Protein AF-A0A957F666-F1 (afdb_monomer)

Secondary structure (DSSP, 8-state):
------GGGGTTTS--EEEEEE-TT-SSSHHHHHHHHHHHHHH-SS--BTTTBEEEEEES-TT--HHHHHHHHHHHHGGGGGGHHHHHHHEEEE---HHHHHHHHHHTT---EEETTTTEEE---EEEEE-TTS-EEEEEESS---HHHHHHHHHHHHTT----HHHHHHHHHT--BTTTTB--HHHHHHHHHHHHHHHHHHHHHHHHHHTT-

Radius of gyration: 21.49 Å; Cα contacts (8 Å, |Δi|>4): 312; chains: 1; bounding box: 42×36×80 Å

Solvent-accessible surface area (backbone atoms only — not comparable to full-atom values): 11678 Å² total; per-residue (Å²): 119,71,72,90,81,60,80,68,66,70,29,74,78,71,26,16,35,41,36,32,66,46,41,87,82,47,91,64,65,45,61,48,40,48,46,30,50,19,48,21,56,47,58,38,78,97,58,45,49,54,76,59,27,32,36,40,39,35,33,70,42,54,85,50,46,44,65,58,34,44,54,51,44,58,66,33,28,65,59,12,55,94,39,19,70,39,31,63,72,15,47,45,55,44,58,44,53,58,77,57,36,51,53,52,28,58,75,71,72,54,65,70,46,81,38,83,92,74,76,43,71,52,60,74,54,42,43,37,33,20,14,30,87,68,48,72,16,43,76,47,66,52,59,74,52,57,29,68,59,54,49,48,47,46,53,39,6,59,72,64,42,57,59,56,77,66,58,59,51,47,58,67,64,61,51,56,42,88,89,74,77,44,61,54,71,67,57,54,49,49,53,50,51,53,51,51,50,51,53,51,51,50,50,53,52,52,54,52,53,66,70,73,109

Nearest PDB structures (foldseek):
  3me8-assembly1_A  TM=9.009E-01  e=5.928E-11  Aquifex aeolicus
  3me8-assembly2_B  TM=8.782E-01  e=2.012E-08  Aquifex aeolicus
  3me7-assembly2_B  TM=8.706E-01  e=1.773E-08  Aquifex aeolicus
  1wp0-assembly1_A  TM=7.212E-01  e=4.885E-08  Homo sapiens
  6jak-assembly2_D  TM=5.537E-01  e=1.911E+00  Escherichia coli

Sequence (213 aa):
NGRPVQLGDYFAADRPVVLTLGYYECPRLCGLVFKETADALRGLQGLTVGADFTVLSVSIDPGETPAIAAAKKAAHVSQAGPAAAAAAAGWHFLTGQQAAIDRLADAVGFRYAYDPASDQFAHPTGLIVLTPDGRIARYIFGIDYPPRDLRLALVDAAAGEIGSPADQLLLLCYRYDPQTGRYTPLIASAIRWAGLGTVLLLGLVLGRAWRRE

Foldseek 3Di:
DQDDDDPLVQLVVQAKEKEWEEAQPPPDCVLLLLQLVLVLLLPADPDAALPRYAYEYEYLDLPDDVVSQVVSQVVRLVSNPVNSVRCNNRHGRYYDHNVVSVVVCVLQVWDWDQDPVVRHIDTFGWIFMAASVGHTQDTGGDRHDHNVNVNVSRVCSSVVHRYDVVRVVVVQQPPQPPVPRDRDPVVVVVVVVVVVVVVVVVCVVVVVVVVVD

pLDDT: mean 85.78, std 15.25, range [38.12, 98.12]

Structure (mmCIF, N/CA/C/O backbone):
data_AF-A0A957F666-F1
#
_entry.id   AF-A0A957F666-F1
#
loop_
_atom_site.group_PDB
_atom_site.id
_atom_site.type_symbol
_atom_site.label_atom_id
_atom_site.label_alt_i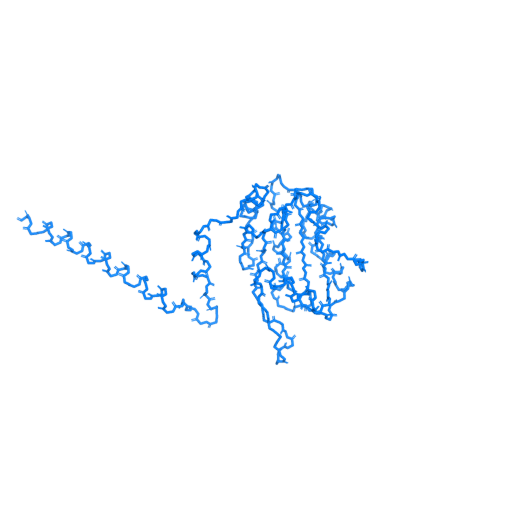d
_atom_site.label_comp_id
_atom_site.label_asym_id
_atom_site.label_entity_id
_atom_site.label_seq_id
_atom_site.pdbx_PDB_ins_code
_atom_site.Cartn_x
_atom_site.Cartn_y
_atom_site.Cartn_z
_atom_site.occupancy
_atom_site.B_iso_or_equiv
_atom_site.auth_seq_id
_atom_site.auth_comp_id
_atom_site.auth_asym_id
_atom_site.auth_atom_id
_atom_site.pdbx_PDB_model_num
ATOM 1 N N . ASN A 1 1 ? -3.269 -0.492 16.538 1.00 82.25 1 ASN A N 1
ATOM 2 C CA . ASN A 1 1 ? -3.863 -0.566 17.899 1.00 82.25 1 ASN A CA 1
ATOM 3 C C . ASN A 1 1 ? -3.795 -1.983 18.488 1.00 82.25 1 ASN A C 1
ATOM 5 O O . ASN A 1 1 ? -4.465 -2.233 19.479 1.00 82.25 1 ASN A O 1
ATOM 9 N N . GLY A 1 2 ? -3.013 -2.907 17.907 1.00 89.69 2 GLY A N 1
ATOM 10 C CA . GLY A 1 2 ? -2.815 -4.257 18.454 1.00 89.69 2 GLY A CA 1
ATOM 11 C C . GLY A 1 2 ? -4.001 -5.212 18.318 1.00 89.69 2 GLY A C 1
ATOM 12 O O . GLY A 1 2 ? -3.905 -6.345 18.772 1.00 89.69 2 GLY A O 1
ATOM 13 N N . ARG A 1 3 ? -5.111 -4.786 17.702 1.00 93.62 3 ARG A N 1
ATOM 14 C CA . ARG A 1 3 ? -6.270 -5.656 17.494 1.00 93.62 3 ARG A CA 1
ATOM 15 C C . ARG A 1 3 ? -5.956 -6.676 16.392 1.00 93.62 3 ARG A C 1
ATOM 17 O O . ARG A 1 3 ? -5.545 -6.246 15.314 1.00 93.62 3 ARG A O 1
ATOM 24 N N . PRO A 1 4 ? -6.170 -7.982 16.629 1.00 94.56 4 PRO A N 1
ATOM 25 C CA . PRO A 1 4 ? -6.147 -8.976 15.564 1.00 94.56 4 PRO A CA 1
ATOM 26 C C . PRO A 1 4 ? -7.225 -8.658 14.525 1.00 94.56 4 PRO A C 1
ATOM 28 O O . PRO A 1 4 ? -8.338 -8.275 14.893 1.00 94.56 4 PRO A O 1
ATOM 31 N N . VAL A 1 5 ? -6.892 -8.813 13.247 1.00 95.38 5 VAL A N 1
ATOM 32 C CA . VAL A 1 5 ? -7.788 -8.561 12.109 1.00 95.38 5 VAL A CA 1
ATOM 33 C C . VAL A 1 5 ? -7.600 -9.647 11.060 1.00 95.38 5 VAL A C 1
ATOM 35 O O . VAL A 1 5 ? -6.512 -10.219 10.956 1.00 95.38 5 VAL A O 1
ATOM 38 N N . GLN A 1 6 ? -8.634 -9.915 10.265 1.00 94.62 6 GLN A N 1
ATOM 39 C CA . GLN A 1 6 ? -8.471 -10.646 9.014 1.00 94.62 6 GLN A CA 1
ATOM 40 C C . GLN A 1 6 ? -8.359 -9.642 7.869 1.00 94.62 6 GLN A C 1
ATOM 42 O O . GLN A 1 6 ? -9.067 -8.640 7.841 1.00 94.62 6 GLN A O 1
ATOM 47 N N . LEU A 1 7 ? -7.480 -9.901 6.897 1.00 92.56 7 LEU A N 1
ATOM 48 C CA . LEU A 1 7 ? -7.328 -8.997 5.750 1.00 92.56 7 LEU A CA 1
ATOM 49 C C . LE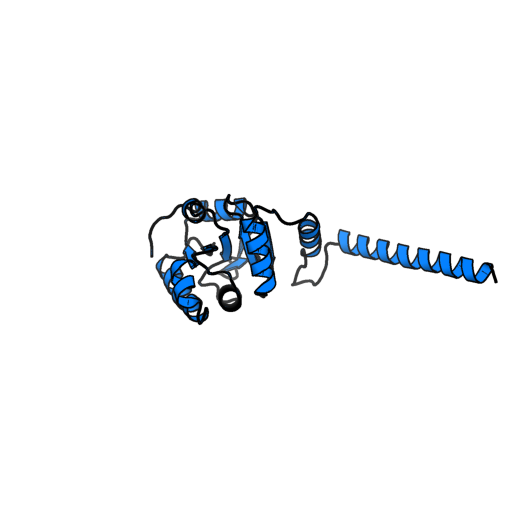U A 1 7 ? -8.641 -8.820 4.976 1.00 92.56 7 LEU A C 1
ATOM 51 O O . LEU A 1 7 ? -8.922 -7.716 4.522 1.00 92.56 7 LEU A O 1
ATOM 55 N N . GLY A 1 8 ? -9.458 -9.877 4.893 1.00 93.19 8 GLY A N 1
ATOM 56 C CA . GLY A 1 8 ? -10.778 -9.844 4.257 1.00 93.19 8 GLY A CA 1
ATOM 57 C C . GLY A 1 8 ? -11.736 -8.811 4.859 1.00 93.19 8 GLY A C 1
ATOM 58 O O . GLY A 1 8 ? -12.568 -8.268 4.138 1.00 93.19 8 GLY A O 1
ATOM 59 N N . ASP A 1 9 ? -11.577 -8.457 6.138 1.00 94.00 9 ASP A N 1
ATOM 60 C CA . ASP A 1 9 ? -12.443 -7.480 6.813 1.00 94.00 9 ASP A CA 1
ATOM 61 C C . ASP A 1 9 ? -12.340 -6.082 6.174 1.00 94.00 9 ASP A C 1
ATOM 63 O O . ASP A 1 9 ? -13.287 -5.296 6.222 1.00 94.00 9 ASP A O 1
ATOM 67 N N . TYR A 1 10 ? -11.210 -5.769 5.531 1.00 94.94 10 TYR A N 1
ATOM 68 C CA . TYR A 1 10 ? -10.994 -4.493 4.844 1.00 94.94 10 TYR A CA 1
ATOM 69 C C . TYR A 1 10 ? -11.675 -4.399 3.474 1.00 94.94 10 TYR A C 1
ATOM 71 O O . TYR A 1 10 ? -11.803 -3.298 2.944 1.00 94.94 10 TYR A O 1
ATOM 79 N N . PHE A 1 11 ? -12.153 -5.524 2.939 1.00 94.25 11 PHE A N 1
ATOM 80 C CA . PHE A 1 11 ? -12.877 -5.607 1.668 1.00 94.25 11 PHE A CA 1
ATOM 81 C C . PHE A 1 11 ? -14.401 -5.622 1.863 1.00 94.25 11 PHE A C 1
ATOM 83 O O . PHE A 1 11 ? -15.154 -5.368 0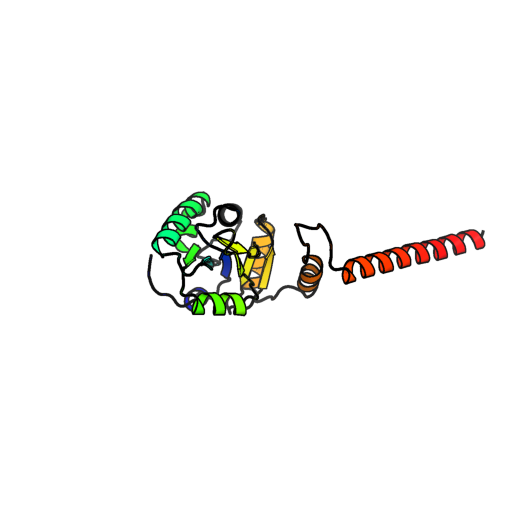.929 1.00 94.25 11 PHE A O 1
ATOM 90 N N . ALA A 1 12 ? -14.881 -5.842 3.093 1.00 87.50 12 ALA A N 1
ATOM 91 C CA . ALA A 1 12 ? -16.307 -5.992 3.405 1.00 87.50 12 ALA A CA 1
ATOM 92 C C . ALA A 1 12 ? -17.172 -4.755 3.093 1.00 87.50 12 ALA A C 1
ATOM 94 O O . ALA A 1 12 ? -18.394 -4.856 3.026 1.00 87.50 12 ALA A O 1
ATOM 95 N N . ALA A 1 13 ? -16.552 -3.586 2.926 1.00 86.56 13 ALA A N 1
ATOM 96 C CA . ALA A 1 13 ? -17.232 -2.336 2.599 1.00 86.56 13 ALA A CA 1
ATOM 97 C C . ALA A 1 13 ? -17.378 -2.088 1.084 1.00 86.56 13 ALA A C 1
ATOM 99 O O . ALA A 1 13 ? -17.674 -0.961 0.702 1.00 86.56 13 ALA A O 1
ATOM 100 N N . ASP A 1 14 ? -17.138 -3.110 0.253 1.00 92.88 14 ASP A N 1
ATOM 101 C CA . ASP A 1 14 ? -17.269 -3.082 -1.211 1.00 92.88 14 ASP A CA 1
ATOM 102 C C . ASP A 1 14 ? -16.550 -1.892 -1.870 1.00 92.88 14 ASP A 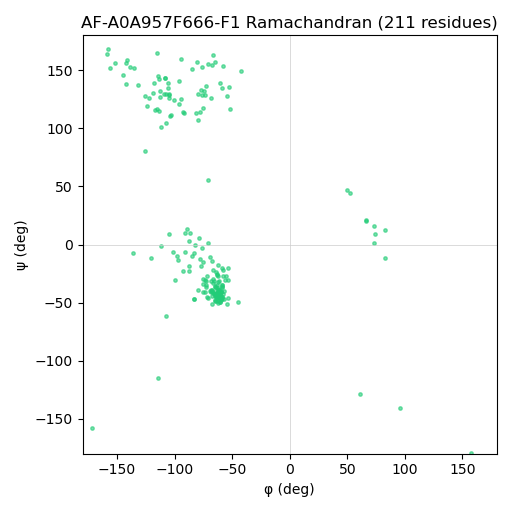C 1
ATOM 104 O O . ASP A 1 14 ? -17.090 -1.157 -2.694 1.00 92.88 14 ASP A O 1
ATOM 108 N N . ARG A 1 15 ? -15.300 -1.669 -1.453 1.00 95.19 15 ARG A N 1
ATOM 109 C CA . ARG A 1 15 ? -14.465 -0.570 -1.944 1.00 95.19 15 ARG A CA 1
ATOM 110 C C . ARG A 1 15 ? -13.047 -1.025 -2.263 1.00 95.19 15 ARG A C 1
ATOM 112 O O . ARG A 1 15 ? -12.560 -1.958 -1.621 1.00 95.19 15 ARG A O 1
ATOM 119 N N . PRO A 1 16 ? -12.360 -0.354 -3.204 1.00 97.56 16 PRO A N 1
ATOM 120 C CA . PRO A 1 16 ? -10.978 -0.665 -3.531 1.00 97.56 16 PRO A CA 1
ATOM 121 C C . PRO A 1 16 ? -10.039 -0.560 -2.331 1.00 97.56 16 PRO A C 1
ATOM 123 O O . PRO A 1 16 ? -10.247 0.237 -1.407 1.00 97.56 16 PRO A O 1
ATOM 126 N N . VAL A 1 17 ? -8.947 -1.318 -2.396 1.00 98.12 17 VAL A N 1
ATOM 127 C CA . VAL A 1 17 ? -7.887 -1.307 -1.387 1.00 98.12 17 VAL A CA 1
ATOM 128 C C . VAL A 1 17 ? -6.555 -0.950 -2.035 1.00 98.12 17 VAL A C 1
ATOM 130 O O . VAL A 1 17 ? -6.116 -1.600 -2.975 1.00 98.12 17 VAL A O 1
ATOM 133 N N . VAL A 1 18 ? -5.874 0.062 -1.506 1.00 97.62 18 VAL A N 1
ATOM 134 C CA . VAL A 1 18 ? -4.475 0.361 -1.830 1.00 97.62 18 VAL A CA 1
ATOM 135 C C . VAL A 1 18 ? -3.597 -0.349 -0.811 1.00 97.62 18 VAL A C 1
ATOM 137 O O . VAL A 1 18 ? -3.628 -0.025 0.372 1.00 97.62 18 VAL A O 1
ATOM 140 N N . LEU A 1 19 ? -2.814 -1.318 -1.260 1.00 97.38 19 LEU A N 1
ATOM 141 C CA . LEU A 1 19 ? -1.914 -2.119 -0.446 1.00 97.38 19 LEU A CA 1
ATOM 142 C C . LEU A 1 19 ? -0.457 -1.703 -0.680 1.00 97.38 19 LEU A C 1
ATOM 144 O O . LEU A 1 19 ? 0.002 -1.578 -1.813 1.00 97.38 19 LEU A O 1
ATOM 148 N N . THR A 1 20 ? 0.296 -1.559 0.403 1.00 95.12 20 THR A N 1
ATOM 149 C CA . THR A 1 20 ? 1.749 -1.375 0.391 1.00 95.12 20 THR A CA 1
ATOM 150 C C . THR A 1 20 ? 2.382 -2.436 1.277 1.00 95.12 20 THR A C 1
ATOM 152 O O . THR A 1 20 ? 2.004 -2.556 2.443 1.00 95.12 20 THR A O 1
ATOM 155 N N . LEU A 1 21 ? 3.364 -3.167 0.748 1.00 94.19 21 LEU A N 1
ATOM 156 C CA . LEU A 1 21 ? 4.238 -4.041 1.530 1.00 94.19 21 LEU A CA 1
ATOM 157 C C . LEU A 1 21 ? 5.614 -3.383 1.671 1.00 94.19 21 LEU A C 1
ATOM 159 O O . LEU A 1 21 ? 6.205 -2.934 0.691 1.00 94.19 21 LEU A O 1
ATOM 163 N N . GLY A 1 22 ? 6.107 -3.309 2.899 1.00 91.88 22 GLY A N 1
ATOM 164 C CA . GLY A 1 22 ? 7.411 -2.752 3.264 1.00 91.88 22 GLY A CA 1
ATOM 165 C C . GLY A 1 22 ? 7.660 -3.039 4.737 1.00 91.88 22 GLY A C 1
ATOM 166 O O . GLY A 1 22 ? 7.031 -3.934 5.272 1.00 91.88 22 GLY A O 1
ATOM 167 N N . TYR A 1 23 ? 8.520 -2.299 5.422 1.00 92.56 23 TYR A N 1
ATOM 168 C CA . TYR A 1 23 ? 8.671 -2.410 6.879 1.00 92.56 23 TYR A CA 1
ATOM 169 C C . TYR A 1 23 ? 8.970 -1.027 7.464 1.00 92.56 23 TYR A C 1
ATOM 171 O O . TYR A 1 23 ? 9.525 -0.145 6.798 1.00 92.56 23 TYR A O 1
ATOM 179 N N . TYR A 1 24 ? 8.475 -0.776 8.666 1.00 93.75 24 TYR A N 1
ATOM 180 C CA . TYR A 1 24 ? 8.368 0.545 9.270 1.00 93.75 24 TYR A CA 1
ATOM 181 C C . TYR A 1 24 ? 9.700 1.103 9.780 1.00 93.75 24 TYR A C 1
ATOM 183 O O . TYR A 1 24 ? 9.912 2.317 9.700 1.00 93.75 24 TYR A O 1
ATOM 191 N N . GLU A 1 25 ? 10.604 0.270 10.275 1.00 89.38 25 GLU A N 1
ATOM 192 C CA . GLU A 1 25 ? 11.920 0.673 10.780 1.00 89.38 25 GLU A CA 1
ATOM 193 C C . GLU A 1 25 ? 12.992 0.719 9.687 1.00 89.38 25 GLU A C 1
ATOM 195 O O . GLU A 1 25 ? 14.135 1.074 9.960 1.00 89.38 25 GLU A O 1
ATOM 200 N N . CYS A 1 26 ? 12.623 0.457 8.427 1.00 84.75 26 CYS A N 1
ATOM 201 C CA . CYS A 1 26 ? 13.528 0.583 7.292 1.00 84.75 26 CYS A CA 1
ATOM 202 C C . CYS A 1 26 ? 14.202 1.971 7.269 1.00 84.75 26 CYS A C 1
ATOM 204 O O . CYS A 1 26 ? 13.521 2.983 7.045 1.00 84.75 26 CYS A O 1
ATOM 206 N N . PRO A 1 27 ? 15.539 2.045 7.408 1.00 76.56 27 PRO A N 1
ATOM 207 C CA . PRO A 1 27 ? 16.265 3.313 7.482 1.00 76.56 27 PRO A CA 1
ATOM 208 C C . PRO A 1 27 ? 16.466 3.967 6.104 1.00 76.56 27 PRO A C 1
ATOM 210 O O . PRO A 1 27 ? 17.192 4.952 5.975 1.00 76.56 27 PRO A O 1
ATOM 213 N N . ARG A 1 28 ? 15.878 3.389 5.049 1.00 78.38 28 ARG A N 1
ATOM 214 C CA . ARG A 1 28 ? 16.111 3.747 3.646 1.00 78.38 28 ARG A CA 1
ATOM 215 C C . ARG A 1 28 ? 14.843 4.336 3.022 1.00 78.38 28 ARG A C 1
ATOM 217 O O . ARG A 1 28 ? 14.403 5.419 3.394 1.00 78.38 28 ARG A O 1
ATOM 224 N N . LEU A 1 29 ? 14.272 3.642 2.037 1.00 74.88 29 LEU A N 1
ATOM 225 C CA . LEU A 1 29 ? 13.263 4.182 1.126 1.00 74.88 29 LEU A CA 1
ATOM 226 C C . LEU A 1 29 ? 11.823 4.066 1.641 1.00 74.88 29 LEU A C 1
ATOM 228 O O . LEU A 1 29 ? 10.966 4.803 1.162 1.00 74.88 29 LEU A O 1
ATOM 232 N N . CYS A 1 30 ? 11.522 3.203 2.617 1.00 77.44 30 CYS A N 1
ATOM 233 C CA . CYS A 1 30 ? 10.133 3.015 3.061 1.00 77.44 30 CYS A CA 1
ATOM 234 C C . CYS A 1 30 ? 9.536 4.288 3.675 1.00 77.44 30 CYS A C 1
ATOM 236 O O . CYS A 1 30 ? 8.365 4.583 3.455 1.00 77.44 30 CYS A O 1
ATOM 238 N N . GLY A 1 31 ? 10.342 5.092 4.381 1.00 78.06 31 GLY A N 1
ATOM 239 C CA . GLY A 1 31 ? 9.901 6.400 4.876 1.00 78.06 31 GLY A CA 1
ATOM 240 C C . GLY A 1 31 ? 9.442 7.335 3.752 1.00 78.06 31 GLY A C 1
ATOM 241 O O . GLY A 1 31 ? 8.455 8.053 3.921 1.00 78.06 31 GLY A O 1
ATOM 242 N N . LEU A 1 32 ? 10.109 7.274 2.594 1.00 82.44 32 LEU A N 1
ATOM 243 C CA . LEU A 1 32 ? 9.718 8.026 1.407 1.00 82.44 32 LEU A CA 1
ATOM 244 C C . LEU A 1 32 ? 8.433 7.461 0.802 1.00 82.44 32 LEU A C 1
ATOM 246 O O . LEU A 1 32 ? 7.507 8.221 0.579 1.00 82.44 32 LEU A O 1
ATOM 250 N N . VAL A 1 33 ? 8.306 6.138 0.655 1.00 85.44 33 VAL A N 1
ATOM 251 C CA . VAL A 1 33 ? 7.063 5.506 0.168 1.00 85.44 33 VAL A CA 1
ATOM 252 C C . VAL A 1 33 ? 5.843 5.943 0.985 1.00 85.44 33 VAL A C 1
ATOM 254 O O . VAL A 1 33 ? 4.819 6.307 0.409 1.00 85.44 33 VAL A O 1
ATOM 257 N N . PHE A 1 34 ? 5.931 5.950 2.318 1.00 89.75 34 PHE A N 1
ATOM 258 C CA . PHE A 1 34 ? 4.817 6.396 3.160 1.00 89.75 34 PHE A CA 1
ATOM 259 C C . PHE A 1 34 ? 4.554 7.898 3.034 1.00 89.75 34 PHE A C 1
ATOM 261 O O . PHE A 1 34 ? 3.398 8.313 2.997 1.00 89.75 34 PHE A O 1
ATOM 268 N N . LYS A 1 35 ? 5.599 8.724 2.938 1.00 89.75 35 LYS A N 1
ATOM 269 C CA . LYS A 1 35 ? 5.445 10.161 2.686 1.00 89.75 35 LYS A CA 1
ATOM 270 C C . LYS A 1 35 ? 4.743 10.424 1.350 1.00 89.75 35 LYS A C 1
ATOM 272 O O . LYS A 1 35 ? 3.761 11.155 1.322 1.00 89.75 35 LYS A O 1
ATOM 277 N N . GLU A 1 36 ? 5.202 9.793 0.279 1.00 90.44 36 GLU A N 1
ATOM 278 C CA . GLU A 1 36 ? 4.665 9.974 -1.072 1.00 90.44 36 GLU A CA 1
ATOM 279 C C . GLU A 1 36 ? 3.245 9.408 -1.175 1.00 90.44 36 GLU A C 1
ATOM 281 O O . GLU A 1 36 ? 2.386 9.987 -1.830 1.00 90.44 36 GLU A O 1
ATOM 286 N N . THR A 1 37 ? 2.930 8.349 -0.418 1.00 91.94 37 THR A N 1
ATOM 287 C CA . THR A 1 37 ? 1.541 7.895 -0.237 1.00 91.94 37 THR A CA 1
ATOM 288 C C . THR A 1 37 ? 0.695 8.982 0.430 1.00 91.94 37 THR A C 1
ATOM 290 O O . THR A 1 37 ? -0.393 9.290 -0.047 1.00 91.94 37 THR A O 1
ATOM 293 N N . ALA A 1 38 ? 1.179 9.608 1.508 1.00 92.94 38 ALA A N 1
ATOM 294 C CA . ALA A 1 38 ? 0.457 10.691 2.178 1.00 92.94 38 ALA A CA 1
ATOM 295 C C . ALA A 1 38 ? 0.263 11.921 1.270 1.00 92.94 38 ALA A C 1
ATOM 297 O O . ALA A 1 38 ? -0.806 12.532 1.289 1.00 92.94 38 ALA A O 1
ATOM 298 N N . ASP A 1 39 ? 1.267 12.268 0.461 1.00 91.81 39 ASP A N 1
ATOM 299 C CA . ASP A 1 39 ? 1.193 13.359 -0.515 1.00 91.81 39 ASP A CA 1
ATOM 300 C C . ASP A 1 39 ? 0.217 13.030 -1.659 1.00 91.81 39 ASP A C 1
ATOM 302 O O . ASP A 1 39 ? -0.609 13.875 -2.016 1.00 91.81 39 ASP A O 1
ATOM 306 N N . ALA A 1 40 ? 0.214 11.788 -2.155 1.00 91.62 40 ALA A N 1
ATOM 307 C CA . ALA A 1 40 ? -0.764 11.314 -3.130 1.00 91.62 40 ALA A CA 1
ATOM 308 C C . ALA A 1 40 ? -2.192 11.422 -2.583 1.00 91.62 40 ALA A C 1
ATOM 310 O O . ALA A 1 40 ? -3.059 11.997 -3.239 1.00 91.62 40 ALA A O 1
ATOM 311 N N . LEU A 1 41 ? -2.418 10.957 -1.347 1.00 92.38 41 LEU A N 1
ATOM 312 C CA . LEU A 1 41 ? -3.706 11.076 -0.657 1.00 92.38 41 LEU A CA 1
ATOM 313 C C . LEU A 1 41 ? -4.140 12.537 -0.492 1.00 92.38 41 LEU A C 1
ATOM 315 O O . LEU A 1 41 ? -5.316 12.844 -0.671 1.00 92.38 41 LEU A O 1
ATOM 319 N N . ARG A 1 42 ? -3.207 13.446 -0.185 1.00 91.81 42 ARG A N 1
ATOM 320 C CA . ARG A 1 42 ? -3.487 14.886 -0.073 1.00 91.81 42 ARG A CA 1
ATOM 321 C C . ARG A 1 42 ? -3.914 15.492 -1.415 1.00 91.81 42 ARG A C 1
ATOM 323 O O . ARG A 1 42 ? -4.745 16.396 -1.439 1.00 91.81 42 ARG A O 1
ATOM 330 N N . GLY A 1 43 ? -3.322 15.027 -2.514 1.00 90.31 43 GLY A N 1
ATOM 331 C CA . GLY A 1 43 ? -3.602 15.503 -3.868 1.00 90.31 43 GLY A CA 1
ATOM 332 C C . GLY A 1 43 ? -4.825 14.869 -4.537 1.00 90.31 43 GLY A C 1
ATOM 333 O O . GLY A 1 43 ? -5.201 15.305 -5.628 1.00 90.31 43 GLY A O 1
ATOM 334 N N . LEU A 1 44 ? -5.446 13.850 -3.931 1.00 91.81 44 LEU A N 1
ATOM 335 C CA . LEU A 1 44 ? -6.632 13.201 -4.488 1.00 91.81 44 LEU A CA 1
ATOM 336 C C . LEU A 1 44 ? -7.833 14.149 -4.467 1.00 91.81 44 LEU A C 1
ATOM 338 O O . LEU A 1 44 ? -8.235 14.678 -3.434 1.00 91.81 44 LEU A O 1
ATOM 342 N N . GLN A 1 45 ? -8.445 14.329 -5.635 1.00 88.44 45 GLN A N 1
ATOM 343 C CA . GLN A 1 45 ? -9.659 15.121 -5.790 1.00 88.44 45 GLN A CA 1
ATOM 344 C C . GLN A 1 45 ? -10.861 14.202 -5.976 1.00 88.44 45 GLN A C 1
ATOM 346 O O . GLN A 1 45 ? -10.850 13.360 -6.877 1.00 88.44 45 GLN A O 1
ATOM 351 N N . GLY A 1 46 ? -11.909 14.411 -5.179 1.00 90.12 46 GLY A N 1
ATOM 352 C CA . GLY A 1 46 ? -13.187 13.703 -5.310 1.00 90.12 46 GLY A CA 1
ATOM 353 C C . GLY A 1 46 ? -13.179 12.246 -4.841 1.00 90.12 46 GLY A C 1
ATOM 354 O O . GLY A 1 46 ? -14.157 11.556 -5.089 1.00 90.12 46 GLY A O 1
ATOM 355 N N . LEU A 1 47 ? -12.104 11.791 -4.189 1.00 94.19 47 LEU A N 1
ATOM 356 C CA . LEU A 1 47 ? -12.019 10.494 -3.517 1.00 94.19 47 LEU A CA 1
ATOM 357 C C . LEU A 1 47 ? -11.451 10.697 -2.113 1.00 94.19 47 LEU A C 1
ATOM 359 O O . LEU A 1 47 ? -10.476 11.426 -1.929 1.00 94.19 47 LEU A O 1
ATOM 363 N N . THR A 1 48 ? -12.041 10.022 -1.138 1.00 94.62 48 THR A N 1
ATOM 364 C CA . THR A 1 48 ? -11.737 10.148 0.283 1.00 94.62 48 THR A CA 1
ATOM 365 C C . THR A 1 48 ? -11.367 8.785 0.852 1.00 94.62 48 THR A C 1
ATOM 367 O O . THR A 1 48 ? -12.171 7.852 0.872 1.00 94.62 48 THR A O 1
ATOM 370 N N . VAL A 1 49 ? -10.147 8.672 1.376 1.00 95.38 49 VAL A N 1
ATOM 371 C CA . VAL A 1 49 ? -9.696 7.473 2.095 1.00 95.38 49 VAL A CA 1
ATOM 372 C C . VAL A 1 49 ? -10.604 7.189 3.301 1.00 95.38 49 VAL A C 1
ATOM 374 O O . VAL A 1 49 ? -10.967 8.086 4.056 1.00 95.38 49 VAL A O 1
ATOM 377 N N . GLY A 1 50 ? -10.994 5.930 3.480 1.00 93.12 50 GLY A N 1
ATOM 378 C CA . GLY A 1 50 ? -11.941 5.487 4.505 1.00 93.12 50 GLY A CA 1
ATOM 379 C C . GLY A 1 50 ? -13.417 5.659 4.139 1.00 93.12 50 GLY A C 1
ATOM 380 O O . GLY A 1 50 ? -14.259 5.078 4.824 1.00 93.12 50 GLY A O 1
ATOM 381 N N . ALA A 1 51 ? -13.739 6.386 3.064 1.00 94.75 51 ALA A N 1
ATOM 382 C CA . ALA A 1 51 ? -15.079 6.437 2.476 1.00 94.75 51 ALA A CA 1
ATOM 383 C C . ALA A 1 51 ? -15.103 5.669 1.148 1.00 94.75 51 ALA A C 1
ATOM 385 O O . ALA A 1 51 ? -15.749 4.627 1.073 1.00 94.75 51 ALA A O 1
ATOM 386 N N . ASP A 1 52 ? -14.306 6.105 0.174 1.00 96.06 52 ASP A N 1
ATOM 387 C CA . ASP A 1 52 ? -14.317 5.588 -1.200 1.00 96.06 52 ASP A CA 1
ATOM 388 C C . ASP A 1 52 ? -13.316 4.448 -1.432 1.00 96.06 52 ASP A C 1
ATOM 390 O O . ASP A 1 52 ? -13.471 3.663 -2.357 1.00 96.06 52 ASP A O 1
ATOM 394 N N . PHE A 1 53 ? -12.272 4.349 -0.605 1.00 97.44 53 PHE A N 1
ATOM 395 C CA . PHE A 1 53 ? -11.257 3.291 -0.669 1.00 97.44 53 PHE A CA 1
ATOM 396 C C . PHE A 1 53 ? -10.531 3.150 0.672 1.00 97.44 53 PHE A C 1
ATOM 398 O O . PHE A 1 53 ? -10.576 4.049 1.513 1.00 97.44 53 PHE A O 1
ATOM 405 N N . THR A 1 54 ? -9.834 2.038 0.875 1.00 97.69 54 THR A N 1
ATOM 406 C CA . THR A 1 54 ? -9.042 1.768 2.086 1.00 97.69 54 THR A CA 1
ATOM 407 C C . THR A 1 54 ? -7.557 1.690 1.743 1.00 97.69 54 THR A C 1
ATOM 409 O O . THR A 1 54 ? -7.194 1.208 0.678 1.00 97.69 54 THR A O 1
ATOM 412 N N . VAL A 1 55 ? -6.677 2.148 2.638 1.00 97.75 55 VAL A N 1
ATOM 413 C CA . VAL A 1 55 ? -5.222 1.995 2.475 1.00 97.75 55 VAL A CA 1
ATOM 414 C C . VAL A 1 55 ? -4.691 1.044 3.540 1.00 97.75 55 VAL A C 1
ATOM 416 O O . VAL A 1 55 ? -4.914 1.260 4.731 1.00 97.75 55 VAL A O 1
ATOM 419 N N . LEU A 1 56 ? -3.968 0.008 3.125 1.00 97.81 56 LEU A N 1
ATOM 420 C CA . LEU A 1 56 ? -3.311 -0.966 3.988 1.00 97.81 56 LEU A CA 1
ATOM 421 C C . LEU A 1 56 ? -1.801 -0.899 3.774 1.00 97.81 56 LEU A C 1
ATOM 423 O O . LEU A 1 56 ? -1.294 -1.231 2.710 1.00 97.81 56 LEU A O 1
ATOM 427 N N . SER A 1 57 ? -1.066 -0.513 4.805 1.00 97.25 57 SER A N 1
ATOM 428 C CA . SER A 1 57 ? 0.387 -0.632 4.844 1.00 97.25 57 SER A CA 1
ATOM 429 C C . SER A 1 57 ? 0.751 -1.803 5.741 1.00 97.25 57 SER A C 1
ATOM 431 O O . SER A 1 57 ? 0.542 -1.731 6.950 1.00 97.25 57 SER A O 1
ATOM 433 N N . VAL A 1 58 ? 1.276 -2.882 5.170 1.00 97.44 58 VAL A N 1
ATOM 434 C CA . VAL A 1 58 ? 1.584 -4.123 5.890 1.00 97.44 58 VAL A CA 1
ATOM 435 C C . VAL A 1 58 ? 3.093 -4.283 6.011 1.00 97.44 58 VAL A C 1
ATOM 437 O O . VAL A 1 58 ? 3.806 -4.172 5.013 1.00 97.44 58 VAL A O 1
ATOM 440 N N . SER A 1 59 ? 3.565 -4.532 7.233 1.00 97.25 59 SER A N 1
ATOM 441 C CA . SER A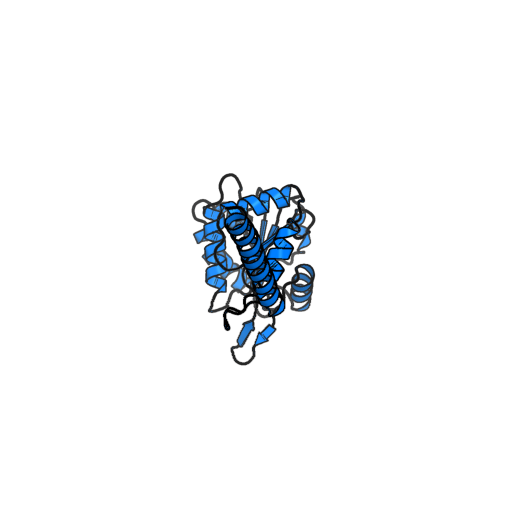 1 59 ? 4.969 -4.855 7.460 1.00 97.25 59 SER A CA 1
ATOM 442 C C . SER A 1 59 ? 5.311 -6.265 6.978 1.00 97.25 59 SER A C 1
ATOM 444 O O . SER A 1 59 ? 4.560 -7.207 7.242 1.00 97.25 59 SER A O 1
ATOM 446 N N . ILE A 1 60 ? 6.447 -6.403 6.297 1.00 96.75 60 ILE A N 1
ATOM 447 C CA . ILE A 1 60 ? 7.057 -7.679 5.913 1.00 96.75 60 ILE A CA 1
ATOM 448 C C . ILE A 1 60 ? 8.050 -8.200 6.954 1.00 96.75 60 ILE A C 1
ATOM 450 O O . ILE A 1 60 ? 8.535 -9.321 6.818 1.00 96.75 60 ILE A O 1
ATOM 454 N N . ASP A 1 61 ? 8.343 -7.402 7.981 1.00 96.19 61 ASP A N 1
ATOM 455 C CA . ASP A 1 61 ? 9.203 -7.794 9.087 1.00 96.19 61 ASP A CA 1
ATOM 456 C C . ASP A 1 61 ? 8.347 -8.388 10.224 1.00 96.19 61 ASP A C 1
ATOM 458 O O . ASP A 1 61 ? 7.562 -7.664 10.850 1.00 96.19 61 ASP A O 1
ATOM 462 N N . PRO A 1 62 ? 8.468 -9.697 10.525 1.00 96.12 62 PRO A N 1
ATOM 463 C CA . PRO A 1 62 ? 7.716 -10.327 11.611 1.00 96.12 62 PRO A CA 1
ATOM 464 C C . PRO A 1 62 ? 8.132 -9.834 13.009 1.00 96.12 62 PRO A C 1
ATOM 466 O O . PRO A 1 62 ? 7.424 -10.111 13.979 1.00 96.12 62 PRO A O 1
ATOM 469 N N . GLY A 1 63 ? 9.276 -9.152 13.135 1.00 95.44 63 GLY A N 1
ATOM 470 C CA . GLY A 1 63 ? 9.752 -8.541 14.373 1.00 95.44 63 GLY A CA 1
ATOM 471 C C . GLY A 1 63 ? 9.042 -7.231 14.715 1.00 95.44 63 GLY A C 1
ATOM 472 O O . GLY A 1 63 ? 9.041 -6.814 15.877 1.00 95.44 63 GLY A O 1
ATOM 473 N N . GLU A 1 64 ? 8.383 -6.591 13.743 1.00 95.75 64 GLU A N 1
ATOM 474 C CA . GLU A 1 64 ? 7.731 -5.309 13.973 1.00 95.75 64 GLU A CA 1
ATOM 475 C C . GLU A 1 64 ? 6.432 -5.441 14.768 1.00 95.75 64 GLU A C 1
ATOM 477 O O . GLU A 1 64 ? 5.523 -6.231 14.494 1.00 95.75 64 GLU A O 1
ATOM 482 N N . THR A 1 65 ? 6.316 -4.587 15.779 1.00 96.56 65 THR A N 1
ATOM 483 C CA . THR A 1 65 ? 5.212 -4.633 16.730 1.00 96.56 65 THR A CA 1
ATOM 484 C C . THR A 1 65 ? 4.077 -3.684 16.338 1.00 96.56 65 THR A C 1
ATOM 486 O O . THR A 1 65 ? 4.288 -2.669 15.663 1.00 96.56 65 THR A O 1
ATOM 489 N N . PRO A 1 66 ? 2.853 -3.908 16.852 1.00 97.19 66 PRO A N 1
ATOM 490 C CA . PRO A 1 66 ? 1.759 -2.957 16.681 1.00 97.19 66 PRO A CA 1
ATOM 491 C C . PRO A 1 66 ? 2.053 -1.547 17.219 1.00 97.19 66 PRO A C 1
ATOM 493 O O . PRO A 1 66 ? 1.389 -0.594 16.804 1.00 97.19 66 PRO A O 1
ATOM 496 N N . ALA A 1 67 ? 3.006 -1.407 18.149 1.00 96.88 67 ALA A N 1
ATOM 497 C CA . ALA A 1 67 ? 3.454 -0.115 18.661 1.00 96.88 67 ALA A CA 1
ATOM 498 C C . ALA A 1 67 ? 4.280 0.646 17.612 1.00 96.88 67 ALA A C 1
ATOM 500 O O . ALA A 1 67 ? 3.994 1.816 17.353 1.00 96.88 67 ALA A O 1
ATOM 501 N N . ILE A 1 68 ? 5.217 -0.036 16.943 1.00 96.56 68 ILE A N 1
ATOM 502 C CA . ILE A 1 68 ? 5.991 0.514 15.818 1.00 96.56 68 ILE A CA 1
ATOM 503 C C . ILE A 1 68 ? 5.038 0.948 14.694 1.00 96.56 68 ILE A C 1
ATOM 505 O O . ILE A 1 68 ? 5.101 2.084 14.220 1.00 96.56 68 ILE A O 1
ATOM 509 N N . ALA A 1 69 ? 4.081 0.088 14.335 1.00 97.00 69 ALA A N 1
ATOM 510 C CA . ALA A 1 69 ? 3.063 0.385 13.327 1.00 97.00 69 ALA A CA 1
ATOM 511 C C . ALA A 1 69 ? 2.233 1.634 13.671 1.00 97.00 69 ALA A C 1
ATOM 513 O O . ALA A 1 69 ? 1.965 2.480 12.817 1.00 97.00 69 ALA A O 1
ATOM 514 N N . ALA A 1 70 ? 1.830 1.773 14.939 1.00 96.56 70 ALA A N 1
ATOM 515 C CA . ALA A 1 70 ? 1.066 2.924 15.409 1.00 96.56 70 ALA A CA 1
ATOM 516 C C . ALA A 1 70 ? 1.885 4.223 15.365 1.00 96.56 70 ALA A C 1
ATOM 518 O O . ALA A 1 70 ? 1.365 5.251 14.925 1.00 96.56 70 ALA A O 1
ATOM 519 N N . ALA A 1 71 ? 3.159 4.173 15.767 1.00 94.81 71 ALA A N 1
ATOM 520 C CA . ALA A 1 71 ? 4.068 5.312 15.677 1.00 94.81 71 ALA A CA 1
ATOM 521 C C . ALA A 1 71 ? 4.274 5.741 14.216 1.00 94.81 71 ALA A C 1
ATOM 523 O O . ALA A 1 71 ? 4.159 6.925 13.892 1.00 94.81 71 ALA A O 1
ATOM 524 N N . LYS A 1 72 ? 4.481 4.773 13.311 1.00 94.88 72 LYS A N 1
ATOM 525 C CA . LYS A 1 72 ? 4.613 5.037 11.875 1.00 94.88 72 LYS A CA 1
ATOM 526 C C . LYS A 1 72 ? 3.350 5.667 11.291 1.00 94.88 72 LYS A C 1
ATOM 528 O O . LYS A 1 72 ? 3.438 6.680 10.598 1.00 94.88 72 LYS A O 1
ATOM 533 N N . LYS A 1 73 ? 2.173 5.131 11.631 1.00 95.50 73 LYS A N 1
ATOM 534 C CA . LYS A 1 73 ? 0.881 5.702 11.232 1.00 95.50 73 LYS A CA 1
ATOM 535 C C . LYS A 1 73 ? 0.759 7.164 11.652 1.00 95.50 73 LYS A C 1
ATOM 537 O O . LYS A 1 73 ? 0.433 8.006 10.822 1.00 95.50 73 LYS A O 1
ATOM 542 N N . ALA A 1 74 ? 1.023 7.476 12.921 1.00 93.94 74 ALA A N 1
ATOM 543 C CA . ALA A 1 74 ? 0.908 8.840 13.435 1.00 93.94 74 ALA A CA 1
ATOM 544 C C . ALA A 1 74 ? 1.832 9.822 12.686 1.00 93.94 74 ALA A C 1
ATOM 546 O O . ALA A 1 74 ? 1.411 10.929 12.333 1.00 93.94 74 ALA A O 1
ATOM 547 N N . ALA A 1 75 ? 3.058 9.387 12.377 1.00 91.62 75 ALA A N 1
ATOM 548 C CA . ALA A 1 75 ? 4.041 10.195 11.661 1.00 91.62 75 ALA A CA 1
ATOM 549 C C . ALA A 1 75 ? 3.610 10.560 10.229 1.00 91.62 75 ALA A C 1
ATOM 551 O O . ALA A 1 75 ? 3.895 11.671 9.789 1.00 91.62 75 ALA A O 1
ATOM 552 N N . HIS A 1 76 ? 2.919 9.666 9.511 1.00 91.81 76 HIS A N 1
ATOM 553 C CA . HIS A 1 76 ? 2.552 9.889 8.103 1.00 91.81 76 HIS A CA 1
ATOM 554 C C . HIS A 1 76 ? 1.113 10.367 7.894 1.00 91.81 76 HIS A C 1
ATOM 556 O O . HIS A 1 76 ? 0.859 11.147 6.982 1.00 91.81 76 HIS A O 1
ATOM 562 N N . VAL A 1 77 ? 0.168 9.992 8.758 1.00 93.56 77 VAL A N 1
ATOM 563 C CA . VAL A 1 77 ? -1.219 10.484 8.670 1.00 93.56 77 VAL A CA 1
ATOM 564 C C . VAL A 1 77 ? -1.283 12.003 8.834 1.00 93.56 77 VAL A C 1
ATOM 566 O O . VAL A 1 77 ? -2.019 12.667 8.110 1.00 93.56 77 VAL A O 1
ATOM 569 N N . SER A 1 78 ? -0.476 12.570 9.734 1.00 90.69 78 SER A N 1
ATOM 570 C CA . SER A 1 78 ? -0.372 14.028 9.903 1.00 90.69 78 SER A CA 1
ATOM 571 C C . SER A 1 78 ? 0.141 14.737 8.643 1.00 90.69 78 SER A C 1
ATOM 573 O O . SER A 1 78 ? -0.230 15.880 8.379 1.00 90.69 78 SER A O 1
ATOM 575 N N . GLN A 1 79 ? 0.922 14.042 7.811 1.00 89.62 79 GLN A N 1
ATOM 576 C CA . GLN A 1 79 ? 1.404 14.555 6.532 1.00 89.62 79 GLN A CA 1
ATOM 577 C C . GLN A 1 79 ? 0.302 14.556 5.466 1.00 89.62 79 GLN A C 1
ATOM 579 O O . GLN A 1 79 ? 0.433 15.267 4.485 1.00 89.62 79 GLN A O 1
ATOM 584 N N . ALA A 1 80 ? -0.833 13.875 5.631 1.00 88.94 80 ALA A N 1
ATOM 585 C CA . ALA A 1 80 ? -1.910 13.922 4.634 1.00 88.94 80 ALA A CA 1
ATOM 586 C C . ALA A 1 80 ? -2.657 15.280 4.590 1.00 88.94 80 ALA A C 1
ATOM 588 O O . ALA A 1 80 ? -3.572 15.463 3.789 1.00 88.94 80 ALA A O 1
ATOM 589 N N . GLY A 1 81 ? -2.268 16.266 5.412 1.00 89.69 81 GLY A N 1
ATOM 590 C CA . GLY A 1 81 ? -2.801 17.630 5.365 1.00 89.69 81 GLY A CA 1
ATOM 591 C C . GLY A 1 81 ? -4.312 17.664 5.639 1.00 89.69 81 GLY A C 1
ATOM 592 O O . GLY A 1 81 ? -4.749 17.066 6.623 1.00 89.69 81 GLY A O 1
ATOM 593 N N . PRO A 1 82 ? -5.138 18.307 4.788 1.00 90.25 82 PRO A N 1
ATOM 594 C CA . PRO A 1 82 ? -6.597 18.311 4.952 1.00 90.25 82 PRO A CA 1
ATOM 595 C C . PRO A 1 82 ? -7.226 16.910 5.023 1.00 90.25 82 PRO A C 1
ATOM 597 O O . PRO A 1 82 ? -8.255 16.730 5.670 1.00 90.25 82 PRO A O 1
ATOM 600 N N . ALA A 1 83 ? -6.592 15.904 4.412 1.00 89.81 83 ALA A N 1
ATOM 601 C CA . ALA A 1 83 ? -7.058 14.521 4.437 1.00 89.81 83 ALA A CA 1
ATOM 602 C C . ALA A 1 83 ? -6.652 13.756 5.713 1.00 89.81 83 ALA A C 1
ATOM 604 O O . ALA A 1 83 ? -7.014 12.592 5.851 1.00 89.81 83 ALA A O 1
ATOM 605 N N . ALA A 1 84 ? -5.932 14.364 6.665 1.00 92.88 84 ALA A N 1
ATOM 606 C CA . ALA A 1 84 ? -5.393 13.669 7.839 1.00 92.88 84 ALA A CA 1
ATOM 607 C C . ALA A 1 84 ? -6.463 12.965 8.688 1.00 92.88 84 ALA A C 1
ATOM 609 O O . ALA A 1 84 ? -6.249 11.837 9.124 1.00 92.88 84 ALA A O 1
ATOM 610 N N . ALA A 1 85 ? -7.632 13.579 8.897 1.00 93.88 85 ALA A N 1
ATOM 611 C CA . ALA A 1 85 ? -8.717 12.949 9.655 1.00 93.88 85 ALA A CA 1
ATOM 612 C C . ALA A 1 85 ? -9.269 11.702 8.939 1.00 93.88 85 ALA A C 1
ATOM 614 O O . ALA A 1 85 ? -9.440 10.649 9.555 1.00 93.88 85 ALA A O 1
ATOM 615 N N . ALA A 1 86 ? -9.477 11.799 7.624 1.00 93.81 86 ALA A N 1
ATOM 616 C CA . ALA A 1 86 ? -9.906 10.680 6.792 1.00 93.81 86 ALA A CA 1
ATOM 617 C C . ALA A 1 86 ? -8.837 9.573 6.760 1.00 93.81 86 ALA A C 1
ATOM 619 O O . ALA A 1 86 ? -9.135 8.401 6.984 1.00 93.81 86 ALA A O 1
ATOM 620 N N . ALA A 1 87 ? -7.565 9.943 6.587 1.00 94.56 87 ALA A N 1
ATOM 621 C CA . ALA A 1 87 ? -6.435 9.020 6.606 1.00 94.56 87 ALA A CA 1
ATOM 622 C C . ALA A 1 87 ? -6.282 8.330 7.972 1.00 94.56 87 ALA A C 1
ATOM 624 O O . ALA A 1 87 ? -6.005 7.135 8.036 1.00 94.56 87 ALA A O 1
ATOM 625 N N . ALA A 1 88 ? -6.534 9.028 9.082 1.00 94.56 88 ALA A N 1
ATOM 626 C CA . ALA A 1 88 ? -6.532 8.419 10.409 1.00 94.56 88 ALA A CA 1
ATOM 627 C C . ALA A 1 88 ? -7.559 7.280 10.522 1.00 94.56 88 ALA A C 1
ATOM 629 O O . ALA A 1 88 ? -7.282 6.280 11.193 1.00 94.56 88 ALA A O 1
ATOM 630 N N . ALA A 1 89 ? -8.707 7.403 9.852 1.00 93.44 89 ALA A N 1
ATOM 631 C CA . ALA A 1 89 ? -9.751 6.386 9.838 1.00 93.44 89 ALA A CA 1
ATOM 632 C C . ALA A 1 89 ? -9.489 5.270 8.812 1.00 93.44 89 ALA A C 1
ATOM 634 O O . ALA A 1 89 ? -9.609 4.099 9.165 1.00 93.44 89 ALA A O 1
ATOM 635 N N . GLY A 1 90 ? -9.116 5.619 7.576 1.00 95.19 90 GLY A N 1
ATOM 636 C CA . GLY A 1 90 ? -9.055 4.690 6.442 1.00 95.19 90 GLY A CA 1
ATOM 637 C C . GLY A 1 90 ? -7.670 4.175 6.048 1.00 95.19 90 GLY A C 1
ATOM 638 O O . GLY A 1 90 ? -7.582 3.317 5.171 1.00 95.19 90 GLY A O 1
ATOM 639 N N . TRP A 1 91 ? -6.592 4.680 6.660 1.00 97.19 91 TRP A N 1
ATOM 640 C CA . TRP A 1 91 ? -5.234 4.172 6.457 1.00 97.19 91 TRP A CA 1
ATOM 641 C C . TRP A 1 91 ? -4.800 3.314 7.646 1.00 97.19 91 TRP A C 1
ATOM 643 O O . TRP A 1 91 ? -4.611 3.793 8.772 1.00 97.19 91 TRP A O 1
ATOM 653 N N . HIS A 1 92 ? -4.654 2.016 7.412 1.00 97.19 92 HIS A N 1
ATOM 654 C CA . HIS A 1 92 ? -4.305 1.026 8.420 1.00 97.19 92 HIS A CA 1
ATOM 655 C C . HIS A 1 92 ? -2.859 0.569 8.258 1.00 97.19 92 HIS A C 1
ATOM 657 O O . HIS A 1 92 ? -2.379 0.348 7.152 1.00 97.19 92 HIS A O 1
ATOM 663 N N . PHE A 1 93 ? -2.184 0.421 9.393 1.00 97.44 93 PHE A N 1
ATOM 664 C CA . PHE A 1 93 ? -0.818 -0.075 9.489 1.00 97.44 93 PHE A CA 1
ATOM 665 C C . PHE A 1 93 ? -0.879 -1.399 10.245 1.00 97.44 93 PHE A C 1
ATOM 667 O O . PHE A 1 93 ? -1.347 -1.425 11.390 1.00 97.44 93 PHE A O 1
ATOM 674 N N . LEU A 1 94 ? -0.499 -2.481 9.573 1.00 97.81 94 LEU A N 1
ATOM 675 C CA . LEU A 1 94 ? -0.643 -3.854 10.037 1.00 97.81 94 LEU A CA 1
ATOM 676 C C . LEU A 1 94 ? 0.724 -4.522 10.176 1.00 97.81 94 LEU A C 1
ATOM 678 O O . LEU A 1 94 ? 1.578 -4.405 9.304 1.00 97.81 94 LEU A O 1
ATOM 682 N N . THR A 1 95 ? 0.891 -5.286 11.247 1.00 97.56 95 THR A N 1
ATOM 683 C CA . THR A 1 95 ? 1.992 -6.240 11.403 1.00 97.56 95 THR A CA 1
ATOM 684 C C . THR A 1 95 ? 1.419 -7.650 11.454 1.00 97.56 95 THR A C 1
ATOM 686 O O . THR A 1 95 ? 0.209 -7.831 11.633 1.00 97.56 95 THR A O 1
ATOM 689 N N . GLY A 1 96 ? 2.266 -8.659 11.277 1.00 96.06 96 GLY A N 1
ATOM 690 C CA . GLY A 1 96 ? 1.822 -10.044 11.240 1.00 96.06 96 GLY A CA 1
ATOM 691 C C . GLY A 1 96 ? 2.938 -11.023 11.562 1.00 96.06 96 GLY A C 1
ATOM 692 O O . GLY A 1 96 ? 4.108 -10.672 11.618 1.00 96.06 96 GLY A O 1
ATOM 693 N N . GLN A 1 97 ? 2.554 -12.277 11.777 1.00 96.00 97 GLN A N 1
ATOM 694 C CA . GLN A 1 97 ? 3.511 -13.377 11.863 1.00 96.00 97 GLN A CA 1
ATOM 695 C C . GLN A 1 97 ? 4.006 -13.743 10.461 1.00 96.00 97 GLN A C 1
ATOM 697 O O . GLN A 1 97 ? 3.247 -13.609 9.499 1.00 96.00 97 GLN A O 1
ATOM 702 N N . GLN A 1 98 ? 5.220 -14.294 10.363 1.00 96.50 98 GLN A N 1
ATOM 703 C CA . GLN A 1 98 ? 5.857 -14.676 9.094 1.00 96.50 98 GLN A CA 1
ATOM 704 C C . GLN A 1 98 ? 4.902 -15.423 8.146 1.00 96.50 98 GLN A C 1
ATOM 706 O O . GLN A 1 98 ? 4.698 -14.992 7.022 1.00 96.50 98 GLN A O 1
ATOM 711 N N . ALA A 1 99 ? 4.198 -16.457 8.621 1.00 97.38 99 ALA A N 1
ATOM 712 C CA . ALA A 1 99 ? 3.280 -17.239 7.784 1.00 97.38 99 ALA A CA 1
ATOM 713 C C . ALA A 1 99 ? 2.080 -16.440 7.223 1.00 97.38 99 ALA A C 1
ATOM 715 O O . ALA A 1 99 ? 1.487 -16.817 6.213 1.00 97.38 99 ALA A O 1
ATOM 716 N N . ALA A 1 100 ? 1.657 -15.360 7.885 1.00 97.19 100 ALA A N 1
ATOM 717 C CA . ALA A 1 100 ? 0.624 -14.468 7.356 1.00 97.19 100 ALA A CA 1
ATOM 718 C C . ALA A 1 100 ? 1.205 -13.497 6.321 1.00 97.19 100 ALA A C 1
ATOM 720 O O . ALA A 1 100 ? 0.563 -13.253 5.300 1.00 97.19 100 ALA A O 1
ATOM 721 N N . ILE A 1 101 ? 2.416 -12.996 6.577 1.00 97.69 101 ILE A N 1
ATOM 722 C CA . ILE A 1 101 ? 3.159 -12.127 5.663 1.00 97.69 101 ILE A CA 1
ATOM 723 C C . ILE A 1 101 ? 3.461 -12.878 4.362 1.00 97.69 101 ILE A C 1
ATOM 725 O O . ILE A 1 101 ? 3.106 -12.384 3.296 1.00 97.69 101 ILE A O 1
ATOM 729 N N . ASP A 1 102 ? 4.012 -14.092 4.448 1.00 96.00 102 ASP A N 1
ATOM 730 C CA . ASP A 1 102 ? 4.356 -14.928 3.292 1.00 96.00 102 ASP A CA 1
ATOM 731 C C . ASP A 1 102 ? 3.127 -15.183 2.412 1.00 96.00 102 ASP A C 1
ATOM 733 O O . ASP A 1 102 ? 3.164 -14.966 1.205 1.00 96.00 102 ASP A O 1
ATOM 737 N N . ARG A 1 103 ? 1.991 -15.558 3.023 1.00 97.00 103 ARG A N 1
ATOM 738 C CA . ARG A 1 103 ? 0.736 -15.792 2.289 1.00 97.00 103 ARG A CA 1
ATOM 739 C C . ARG A 1 103 ? 0.224 -14.541 1.584 1.00 97.00 103 ARG A C 1
ATOM 741 O O . ARG A 1 103 ? -0.258 -14.646 0.460 1.00 97.00 103 ARG A O 1
ATOM 748 N N . LEU A 1 104 ? 0.298 -13.378 2.234 1.00 96.88 104 LEU A N 1
ATOM 749 C CA . LEU A 1 104 ? -0.084 -12.118 1.599 1.00 96.88 104 LEU A CA 1
ATOM 750 C C . LEU A 1 104 ? 0.858 -11.795 0.438 1.00 96.88 104 LEU A C 1
ATOM 752 O O . LEU A 1 104 ? 0.388 -11.480 -0.652 1.00 96.88 104 LEU A O 1
ATOM 756 N N . ALA A 1 105 ? 2.168 -11.887 0.666 1.00 93.62 105 ALA A N 1
ATOM 757 C CA . ALA A 1 105 ? 3.177 -11.605 -0.340 1.00 93.62 105 ALA A CA 1
ATOM 758 C C . ALA A 1 105 ? 3.011 -12.519 -1.563 1.00 93.62 105 ALA A C 1
ATOM 760 O O . ALA A 1 105 ? 2.975 -12.026 -2.689 1.00 93.62 105 ALA A O 1
ATOM 761 N N . ASP A 1 106 ? 2.800 -13.819 -1.354 1.00 92.81 106 ASP A N 1
ATOM 762 C CA . ASP A 1 106 ? 2.511 -14.781 -2.417 1.00 92.81 106 ASP A CA 1
ATOM 763 C C . ASP A 1 106 ? 1.230 -14.443 -3.184 1.00 92.81 106 ASP A C 1
ATOM 765 O O . ASP A 1 106 ? 1.242 -14.445 -4.417 1.00 92.81 106 ASP A O 1
ATOM 769 N N . ALA A 1 107 ? 0.145 -14.102 -2.481 1.00 92.19 107 ALA A N 1
ATOM 770 C CA . ALA A 1 107 ? -1.140 -13.777 -3.099 1.00 92.19 107 ALA A CA 1
ATOM 771 C C . ALA A 1 107 ? -1.064 -12.560 -4.034 1.00 92.19 107 ALA A C 1
ATOM 773 O O . ALA A 1 107 ? -1.787 -12.503 -5.028 1.00 92.19 107 ALA A O 1
ATOM 774 N N . VAL A 1 108 ? -0.178 -11.605 -3.739 1.00 91.69 108 VAL A N 1
ATOM 775 C CA . VAL A 1 108 ? -0.003 -10.387 -4.546 1.00 91.69 108 VAL A CA 1
ATOM 776 C C . VAL A 1 108 ? 1.258 -10.400 -5.415 1.00 91.69 108 VAL A C 1
ATOM 778 O O . VAL A 1 108 ? 1.603 -9.383 -6.020 1.00 91.69 108 VAL A O 1
ATOM 781 N N . GLY A 1 109 ? 1.952 -11.541 -5.495 1.00 86.56 109 GLY A N 1
ATOM 782 C CA . GLY A 1 109 ? 3.17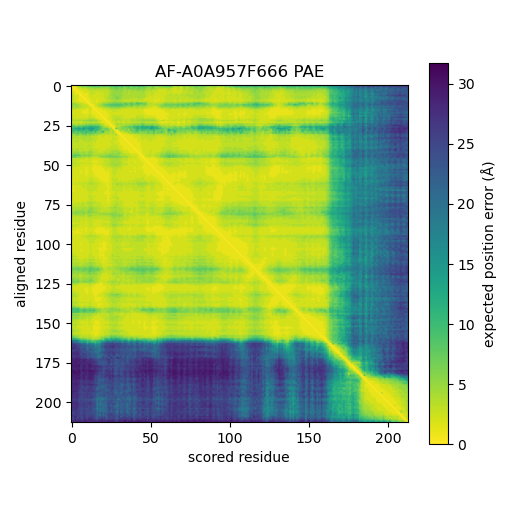5 -11.702 -6.286 1.00 86.56 109 GLY A CA 1
ATOM 783 C C . GLY A 1 109 ? 4.366 -10.876 -5.784 1.00 86.56 109 GLY A C 1
ATOM 784 O O . GLY A 1 109 ? 5.297 -10.610 -6.545 1.00 86.56 109 GLY A O 1
ATOM 785 N N . PHE A 1 110 ? 4.352 -10.455 -4.519 1.00 86.06 110 PHE A N 1
ATOM 786 C CA . PHE A 1 110 ? 5.429 -9.707 -3.885 1.00 86.06 110 PHE A CA 1
ATOM 787 C C . PHE A 1 110 ? 6.550 -10.658 -3.457 1.00 86.06 110 PHE A C 1
ATOM 789 O O . PHE A 1 110 ? 6.330 -11.681 -2.807 1.00 86.06 110 PHE A O 1
ATOM 796 N N . ARG A 1 111 ? 7.783 -10.331 -3.843 1.00 86.25 111 ARG A N 1
ATOM 797 C CA . ARG A 1 111 ? 8.980 -11.109 -3.514 1.00 86.25 111 ARG A CA 1
ATOM 798 C C . ARG A 1 111 ? 9.914 -10.242 -2.693 1.00 86.25 111 ARG A C 1
ATOM 800 O O . ARG A 1 111 ? 10.212 -9.118 -3.086 1.00 86.25 111 ARG A O 1
ATOM 807 N N . TYR A 1 112 ? 10.378 -10.787 -1.580 1.00 86.94 112 TYR A N 1
ATOM 808 C CA . TYR A 1 112 ? 11.342 -10.142 -0.707 1.00 86.94 112 TYR A CA 1
ATOM 809 C C . TYR A 1 112 ? 12.317 -11.176 -0.157 1.00 86.94 112 TYR A C 1
ATOM 811 O O . TYR A 1 112 ? 12.015 -12.369 -0.117 1.00 86.94 112 TYR A O 1
ATOM 819 N N . ALA A 1 113 ? 13.498 -10.716 0.235 1.00 88.19 113 ALA A N 1
ATOM 820 C CA . ALA A 1 113 ? 14.521 -11.553 0.839 1.00 88.19 113 ALA A CA 1
ATOM 821 C C . ALA A 1 113 ? 15.228 -10.777 1.944 1.00 88.19 113 ALA A C 1
ATOM 823 O O . ALA A 1 113 ? 15.537 -9.600 1.775 1.00 88.19 113 ALA A O 1
ATOM 824 N N . TYR A 1 114 ? 15.486 -11.441 3.063 1.00 86.88 114 TYR A N 1
ATOM 825 C CA . TYR A 1 114 ? 16.315 -10.886 4.121 1.00 86.88 114 TYR A CA 1
ATOM 826 C C . TYR A 1 114 ? 17.795 -10.985 3.733 1.00 86.88 114 TYR A C 1
ATOM 828 O O . TYR A 1 114 ? 18.249 -12.042 3.290 1.00 86.88 114 TYR A O 1
ATOM 836 N N . ASP A 1 115 ? 18.534 -9.894 3.906 1.00 86.44 115 ASP A N 1
ATOM 837 C CA . ASP A 1 115 ? 19.980 -9.812 3.735 1.00 86.44 115 ASP A CA 1
ATOM 838 C C . ASP A 1 115 ? 20.663 -9.697 5.112 1.00 86.44 115 ASP A C 1
ATOM 840 O O . ASP A 1 115 ? 20.667 -8.617 5.711 1.00 86.44 115 ASP A O 1
ATOM 844 N N . PRO A 1 116 ? 21.291 -10.780 5.610 1.00 87.12 116 PRO A N 1
ATOM 845 C CA . PRO A 1 116 ? 21.972 -10.777 6.902 1.00 87.12 116 PRO A CA 1
ATOM 846 C C . PRO A 1 116 ? 23.169 -9.826 6.980 1.00 87.12 116 PRO A C 1
ATOM 848 O O . PRO A 1 116 ? 23.562 -9.447 8.078 1.00 87.12 116 PRO A O 1
ATOM 851 N N . ALA A 1 117 ? 23.787 -9.470 5.847 1.00 87.19 117 ALA A N 1
ATOM 852 C CA . ALA A 1 117 ? 24.958 -8.596 5.848 1.00 87.19 117 ALA A CA 1
ATOM 853 C C . ALA A 1 117 ? 24.583 -7.141 6.142 1.00 87.19 117 ALA A C 1
ATOM 855 O O . ALA A 1 117 ? 25.383 -6.394 6.707 1.00 87.19 117 ALA A O 1
ATOM 856 N N . SER A 1 118 ? 23.376 -6.743 5.738 1.00 84.44 118 SER A N 1
ATOM 857 C CA . SER A 1 118 ? 22.880 -5.379 5.884 1.00 84.44 118 SER A CA 1
ATOM 858 C C . SER A 1 118 ? 21.733 -5.241 6.886 1.00 84.44 118 SER A C 1
ATOM 860 O O . SER A 1 118 ? 21.300 -4.109 7.103 1.00 84.44 118 SER A O 1
ATOM 862 N N . ASP A 1 119 ? 21.286 -6.350 7.491 1.00 85.12 119 ASP A N 1
ATOM 863 C CA . ASP A 1 119 ? 20.156 -6.434 8.431 1.00 85.12 119 ASP A CA 1
ATOM 864 C C . ASP A 1 119 ? 18.884 -5.787 7.855 1.00 85.12 119 ASP A C 1
ATOM 866 O O . ASP A 1 119 ? 18.220 -4.952 8.468 1.00 85.12 119 ASP A O 1
ATOM 870 N N . GLN A 1 120 ? 18.604 -6.081 6.581 1.00 87.00 120 GLN A N 1
ATOM 871 C CA . GLN A 1 120 ? 17.542 -5.430 5.811 1.00 87.00 120 GLN A CA 1
ATOM 872 C C . GLN A 1 120 ? 16.821 -6.414 4.897 1.00 87.00 120 GLN A C 1
ATOM 874 O O . GLN A 1 120 ? 17.360 -7.441 4.493 1.00 87.00 120 GLN A O 1
ATOM 879 N N . PHE A 1 121 ? 15.600 -6.057 4.503 1.00 86.25 121 PHE A N 1
ATOM 880 C CA . PHE A 1 121 ? 14.855 -6.791 3.489 1.00 86.25 121 PHE A CA 1
ATOM 881 C C . PHE A 1 121 ? 15.032 -6.137 2.118 1.00 86.25 121 PHE A C 1
ATOM 883 O O . PHE A 1 121 ? 14.664 -4.982 1.908 1.00 86.25 121 PHE A O 1
ATOM 890 N N . ALA A 1 122 ? 15.549 -6.894 1.155 1.00 86.25 122 ALA A N 1
ATOM 891 C CA . ALA A 1 122 ? 15.502 -6.532 -0.251 1.00 86.25 122 ALA A CA 1
ATOM 892 C C . ALA A 1 122 ? 14.084 -6.778 -0.778 1.00 86.25 122 ALA A C 1
ATOM 894 O O . ALA A 1 122 ? 13.613 -7.916 -0.782 1.00 86.25 122 ALA A O 1
ATOM 895 N N . HIS A 1 123 ? 13.401 -5.722 -1.219 1.00 86.75 123 HIS A N 1
ATOM 896 C CA . HIS A 1 123 ? 12.035 -5.802 -1.730 1.00 86.75 123 HIS A CA 1
ATOM 897 C C . HIS A 1 123 ? 11.752 -4.697 -2.767 1.00 86.75 123 HIS A C 1
ATOM 899 O O . HIS A 1 123 ? 12.416 -3.656 -2.754 1.00 86.75 123 HIS A O 1
ATOM 905 N N . PRO A 1 124 ? 10.776 -4.885 -3.676 1.00 84.44 124 PRO A N 1
ATOM 906 C CA . PRO A 1 124 ? 10.340 -3.824 -4.577 1.00 84.44 124 PRO A CA 1
ATOM 907 C C . PRO A 1 124 ? 9.555 -2.743 -3.820 1.00 84.44 124 PRO A C 1
ATOM 909 O O . PRO A 1 124 ? 8.954 -3.008 -2.778 1.00 84.44 124 PRO A O 1
ATOM 912 N N . THR A 1 125 ? 9.528 -1.525 -4.360 1.00 83.38 125 THR A N 1
ATOM 913 C CA . THR A 1 125 ? 8.715 -0.417 -3.838 1.00 83.38 125 THR A CA 1
ATOM 914 C C . THR A 1 125 ? 7.547 -0.121 -4.775 1.00 83.38 125 THR A C 1
ATOM 916 O O . THR A 1 125 ? 7.681 -0.205 -6.001 1.00 83.38 125 THR A O 1
ATOM 919 N N . GLY A 1 126 ? 6.397 0.225 -4.202 1.00 87.00 126 GLY A N 1
ATOM 920 C CA . GLY A 1 126 ? 5.212 0.600 -4.962 1.00 87.00 126 GLY A CA 1
ATOM 921 C C . GLY A 1 126 ? 3.912 0.419 -4.186 1.00 87.00 126 GLY A C 1
ATOM 922 O O . GLY A 1 126 ? 3.903 -0.033 -3.038 1.00 87.00 126 GLY A O 1
ATOM 923 N N . LEU A 1 127 ? 2.810 0.748 -4.852 1.00 92.94 127 LEU A N 1
ATOM 924 C CA . LEU A 1 127 ? 1.445 0.507 -4.401 1.00 92.94 127 LEU A CA 1
ATOM 925 C C . LEU A 1 127 ? 0.811 -0.601 -5.243 1.00 92.94 127 LEU A C 1
ATOM 927 O O . LEU A 1 127 ? 1.023 -0.682 -6.453 1.00 92.94 127 LEU A O 1
ATOM 931 N N . ILE A 1 128 ? -0.007 -1.429 -4.608 1.00 94.06 128 ILE A N 1
ATOM 932 C CA . ILE A 1 128 ? -0.829 -2.446 -5.257 1.00 94.06 128 ILE A CA 1
ATOM 933 C C . ILE A 1 128 ? -2.278 -2.020 -5.063 1.00 94.06 128 ILE A C 1
ATOM 935 O O . ILE A 1 128 ? -2.755 -1.950 -3.935 1.00 94.06 128 ILE A O 1
ATOM 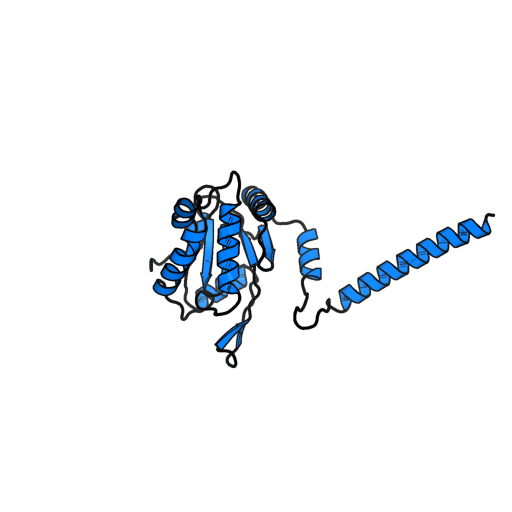939 N N . VAL A 1 129 ? -2.979 -1.701 -6.141 1.00 95.88 129 VAL A N 1
ATOM 940 C CA . VAL A 1 129 ? -4.395 -1.334 -6.089 1.00 95.88 129 VAL A CA 1
ATOM 941 C C . VAL A 1 129 ? -5.221 -2.583 -6.348 1.00 95.88 129 VAL A C 1
ATOM 943 O O . VAL A 1 129 ? -5.024 -3.271 -7.351 1.00 95.88 129 VAL A O 1
ATOM 946 N N . LEU A 1 130 ? -6.121 -2.884 -5.422 1.00 96.44 130 LEU A N 1
ATOM 947 C CA . LEU A 1 130 ? -6.969 -4.064 -5.404 1.00 96.44 130 LEU A CA 1
ATOM 948 C C . LEU A 1 130 ? -8.431 -3.649 -5.585 1.00 96.44 130 LEU A C 1
ATOM 950 O O . LEU A 1 130 ? -8.863 -2.628 -5.044 1.00 96.44 130 LEU A O 1
ATOM 954 N N . THR A 1 131 ? -9.185 -4.456 -6.321 1.00 96.56 131 THR A N 1
ATOM 955 C CA . THR A 1 131 ? -10.640 -4.343 -6.456 1.00 96.56 131 THR A CA 1
ATOM 956 C C . THR A 1 131 ? -11.342 -4.658 -5.124 1.00 96.56 131 THR A C 1
ATOM 958 O O . THR A 1 131 ? -10.737 -5.284 -4.244 1.00 96.56 131 THR A O 1
ATOM 961 N N . PRO A 1 132 ? -12.626 -4.283 -4.963 1.00 96.56 132 PRO A N 1
ATOM 962 C CA . PRO A 1 132 ? -13.427 -4.651 -3.793 1.00 96.56 132 PRO A CA 1
ATOM 963 C C . PRO A 1 132 ? -13.470 -6.152 -3.488 1.00 96.56 132 PRO A C 1
ATOM 965 O O . PRO A 1 132 ? -13.548 -6.545 -2.330 1.00 96.56 132 PRO A O 1
ATOM 968 N N . ASP A 1 133 ? -13.364 -7.005 -4.508 1.00 93.94 133 ASP A N 1
ATOM 969 C CA . ASP A 1 133 ? -13.345 -8.461 -4.356 1.00 93.94 133 ASP A CA 1
ATOM 970 C C . ASP A 1 133 ? -11.932 -9.055 -4.186 1.00 93.94 133 ASP A C 1
ATOM 972 O O . ASP A 1 133 ? -11.755 -10.272 -4.210 1.00 93.94 133 ASP A O 1
ATOM 976 N N . GLY A 1 134 ? -10.914 -8.211 -3.985 1.00 93.31 134 GLY A N 1
ATOM 977 C CA . GLY A 1 134 ? -9.553 -8.636 -3.647 1.00 93.31 134 GLY A CA 1
ATOM 978 C C . GLY A 1 134 ? -8.687 -9.055 -4.835 1.00 93.31 134 GLY A C 1
ATOM 979 O O . GLY A 1 134 ? -7.614 -9.625 -4.635 1.00 93.31 134 GLY A O 1
ATOM 980 N N . ARG A 1 135 ? -9.111 -8.771 -6.072 1.00 92.62 135 ARG A N 1
ATOM 981 C CA . ARG A 1 135 ? -8.298 -8.996 -7.275 1.00 92.62 135 ARG A CA 1
ATOM 982 C C . ARG A 1 135 ? -7.370 -7.810 -7.506 1.00 92.62 135 ARG A C 1
ATOM 984 O O . ARG A 1 135 ? -7.667 -6.677 -7.145 1.00 92.62 135 ARG A O 1
ATOM 991 N N . ILE A 1 136 ? -6.225 -8.064 -8.122 1.00 90.81 136 ILE A N 1
ATOM 992 C CA . ILE A 1 136 ? -5.236 -7.019 -8.388 1.00 90.81 136 ILE A CA 1
ATOM 993 C C . ILE A 1 136 ? -5.697 -6.206 -9.593 1.00 90.81 136 ILE A C 1
ATOM 995 O O . ILE A 1 136 ? -5.734 -6.732 -10.700 1.00 90.81 136 ILE A O 1
ATOM 999 N N . ALA A 1 137 ? -6.027 -4.935 -9.380 1.00 90.38 137 ALA A N 1
ATOM 1000 C CA . ALA A 1 137 ? -6.385 -4.014 -10.450 1.00 90.38 137 ALA A CA 1
ATOM 1001 C C . ALA A 1 137 ? -5.132 -3.421 -11.104 1.00 90.38 137 ALA A C 1
ATOM 1003 O O . ALA A 1 137 ? -5.021 -3.406 -12.329 1.00 90.38 137 ALA A O 1
ATOM 1004 N N . ARG A 1 138 ? -4.161 -2.957 -10.299 1.00 87.62 138 ARG A N 1
ATOM 1005 C CA . ARG A 1 138 ? -2.955 -2.286 -10.811 1.00 87.62 138 ARG A CA 1
ATOM 1006 C C . ARG A 1 138 ? -1.760 -2.360 -9.863 1.00 87.62 138 ARG A C 1
ATOM 1008 O O . ARG A 1 138 ? -1.926 -2.352 -8.648 1.00 87.62 138 ARG A O 1
ATOM 1015 N N . TYR A 1 139 ? -0.553 -2.321 -10.427 1.00 87.62 139 TYR A N 1
ATOM 1016 C CA . TYR A 1 139 ? 0.685 -2.022 -9.701 1.00 87.62 139 TYR A CA 1
ATOM 1017 C C . TYR A 1 139 ? 1.190 -0.627 -10.081 1.00 87.62 139 TYR A C 1
ATOM 1019 O O . TYR A 1 139 ? 1.327 -0.322 -11.265 1.00 87.62 139 TYR A O 1
ATOM 1027 N N . ILE A 1 140 ? 1.494 0.204 -9.087 1.00 86.00 140 ILE A N 1
ATOM 1028 C CA . ILE A 1 140 ? 2.136 1.512 -9.261 1.00 86.00 140 ILE A CA 1
ATOM 1029 C C . ILE A 1 140 ? 3.540 1.405 -8.665 1.00 86.00 140 ILE A C 1
ATOM 1031 O O . ILE A 1 140 ? 3.704 1.409 -7.448 1.00 86.00 140 ILE A O 1
ATOM 1035 N N . PHE A 1 141 ? 4.551 1.243 -9.516 1.00 82.56 141 PHE A N 1
ATOM 1036 C CA . PHE A 1 141 ? 5.930 1.007 -9.082 1.00 82.56 141 PHE A CA 1
ATOM 1037 C C . PHE A 1 141 ? 6.663 2.281 -8.676 1.00 82.56 141 PHE A C 1
ATOM 1039 O O . PHE A 1 141 ? 6.382 3.368 -9.171 1.00 82.56 141 PHE A O 1
ATOM 1046 N N . GLY A 1 142 ? 7.695 2.108 -7.853 1.00 80.69 142 GLY A N 1
ATOM 1047 C CA . GLY A 1 142 ? 8.633 3.168 -7.514 1.00 80.69 142 GLY A CA 1
ATOM 1048 C C . GLY A 1 142 ? 8.264 3.863 -6.213 1.00 80.69 142 GLY A C 1
ATOM 1049 O O . GLY A 1 142 ? 7.941 3.199 -5.230 1.00 80.69 142 GLY A O 1
ATOM 1050 N N . ILE A 1 143 ? 8.433 5.180 -6.197 1.00 78.25 143 ILE A N 1
ATOM 1051 C CA . ILE A 1 143 ? 8.281 6.036 -5.014 1.00 78.25 143 ILE A CA 1
ATOM 1052 C C . ILE A 1 143 ? 7.508 7.320 -5.320 1.00 78.25 143 ILE A C 1
ATOM 1054 O O . ILE A 1 143 ? 7.196 8.037 -4.390 1.00 78.25 143 ILE A O 1
ATOM 1058 N N . ASP A 1 144 ? 7.199 7.609 -6.585 1.00 78.44 144 ASP A N 1
ATOM 1059 C CA . ASP A 1 144 ? 6.383 8.757 -6.982 1.00 78.44 144 ASP A CA 1
ATOM 1060 C C . ASP A 1 144 ? 4.992 8.248 -7.365 1.00 78.44 144 ASP A C 1
ATOM 1062 O O . ASP A 1 144 ? 4.863 7.334 -8.184 1.00 78.44 144 ASP A O 1
ATOM 1066 N N . TYR A 1 145 ? 3.959 8.812 -6.743 1.00 85.88 145 TYR A N 1
ATOM 1067 C CA . TYR A 1 145 ? 2.574 8.384 -6.911 1.00 85.88 145 TYR A CA 1
ATOM 1068 C C . TYR A 1 145 ? 1.709 9.579 -7.324 1.00 85.88 145 TYR A C 1
ATOM 1070 O O . TYR A 1 145 ? 1.018 10.165 -6.482 1.00 85.88 145 TYR A O 1
ATOM 1078 N N . PRO A 1 146 ? 1.708 9.959 -8.617 1.00 85.50 146 PRO A N 1
ATOM 1079 C CA . PRO A 1 146 ? 0.902 11.072 -9.093 1.00 85.50 146 PRO A CA 1
ATOM 1080 C C . PRO A 1 146 ? -0.574 10.880 -8.703 1.00 85.50 146 PRO A C 1
ATOM 1082 O O . PRO A 1 146 ? -1.162 9.844 -9.032 1.00 85.50 146 PRO A O 1
ATOM 1085 N N . PRO A 1 147 ? -1.232 11.865 -8.056 1.00 88.88 147 PRO A N 1
ATOM 1086 C CA . PRO A 1 147 ? -2.613 11.708 -7.593 1.00 88.88 147 PRO A CA 1
ATOM 1087 C C . PRO A 1 147 ? -3.599 11.332 -8.704 1.00 88.88 147 PRO A C 1
ATOM 1089 O O . PRO A 1 147 ? -4.581 10.635 -8.463 1.00 88.88 147 PRO A O 1
ATOM 1092 N N . ARG A 1 148 ? -3.333 11.773 -9.940 1.00 85.56 148 ARG A N 1
ATOM 1093 C CA . ARG A 1 148 ? -4.127 11.418 -11.122 1.00 85.56 148 ARG A CA 1
ATOM 1094 C C . ARG A 1 148 ? -4.060 9.923 -11.435 1.00 85.56 148 ARG A C 1
ATOM 1096 O O . ARG A 1 148 ? -5.093 9.336 -11.744 1.00 85.56 148 ARG A O 1
ATOM 1103 N N . ASP A 1 149 ? -2.877 9.329 -11.340 1.00 85.94 149 ASP A N 1
ATOM 1104 C CA . ASP A 1 149 ? -2.654 7.920 -11.666 1.00 85.94 149 ASP A CA 1
ATOM 1105 C C . ASP A 1 149 ? -3.241 7.025 -10.576 1.00 85.94 149 ASP A C 1
ATOM 1107 O O . ASP A 1 149 ? -3.929 6.050 -10.881 1.00 85.94 149 ASP A O 1
ATOM 1111 N N . LEU A 1 150 ? -3.070 7.415 -9.306 1.00 91.62 150 LEU A N 1
ATOM 1112 C CA . LEU A 1 150 ? -3.729 6.753 -8.182 1.00 91.62 150 LEU A CA 1
ATOM 1113 C C . LEU A 1 150 ? -5.257 6.847 -8.294 1.00 91.62 150 LEU A C 1
ATOM 1115 O O . LEU A 1 150 ? -5.946 5.846 -8.114 1.00 91.62 150 LEU A O 1
ATOM 1119 N N . ARG A 1 151 ? -5.799 8.022 -8.641 1.00 92.38 151 ARG A N 1
ATOM 1120 C CA . ARG A 1 151 ? -7.241 8.201 -8.864 1.00 92.38 151 ARG A CA 1
ATOM 1121 C C . ARG A 1 151 ? -7.755 7.300 -9.982 1.00 92.38 151 ARG A C 1
ATOM 1123 O O . ARG A 1 151 ? -8.798 6.684 -9.802 1.00 92.38 151 ARG A O 1
ATOM 1130 N N . LEU A 1 152 ? -7.059 7.238 -11.117 1.00 90.38 152 LEU A N 1
ATOM 1131 C CA . LEU A 1 152 ? -7.454 6.376 -12.230 1.00 90.38 152 LEU A CA 1
ATOM 1132 C C . LEU A 1 152 ? -7.468 4.907 -11.793 1.00 90.38 152 LEU A C 1
ATOM 1134 O O . LEU A 1 152 ? -8.483 4.243 -11.945 1.00 90.38 152 LEU A O 1
ATOM 1138 N N . ALA A 1 153 ? -6.395 4.442 -11.146 1.00 91.19 153 ALA A N 1
ATOM 1139 C CA . ALA A 1 153 ? -6.315 3.072 -10.649 1.00 91.19 153 ALA A CA 1
ATOM 1140 C C . ALA A 1 153 ? -7.442 2.729 -9.657 1.00 91.19 153 ALA A C 1
ATOM 1142 O O . ALA A 1 153 ? -7.948 1.613 -9.674 1.00 91.19 153 ALA A O 1
ATOM 1143 N N . LEU A 1 154 ? -7.846 3.677 -8.805 1.00 94.94 154 LEU A N 1
ATOM 1144 C CA . LEU A 1 154 ? -8.965 3.505 -7.874 1.00 94.94 154 LEU A CA 1
ATOM 1145 C C . LEU A 1 154 ? -10.323 3.442 -8.581 1.00 94.94 154 LEU A C 1
ATOM 1147 O O . LEU A 1 154 ? -11.166 2.644 -8.182 1.00 94.94 154 LEU A O 1
ATOM 1151 N N . VAL A 1 155 ? -10.541 4.264 -9.611 1.00 93.50 155 VAL A N 1
ATOM 1152 C CA . VAL A 1 155 ? -11.779 4.247 -10.409 1.00 93.50 155 VAL A CA 1
ATOM 1153 C C . VAL A 1 155 ? -11.911 2.925 -11.164 1.00 93.50 155 VAL A C 1
ATOM 1155 O O . VAL A 1 155 ? -12.956 2.284 -11.069 1.00 93.50 155 VAL A O 1
ATOM 1158 N N . ASP A 1 156 ? -10.843 2.482 -11.830 1.00 90.88 156 ASP A N 1
ATOM 1159 C CA . ASP A 1 156 ? -10.808 1.205 -12.551 1.00 90.88 156 ASP A CA 1
ATOM 1160 C C . ASP A 1 156 ? -11.043 0.037 -11.572 1.00 90.88 156 ASP A C 1
ATOM 1162 O O . ASP A 1 156 ? -11.893 -0.828 -11.795 1.00 90.88 156 ASP A O 1
ATOM 1166 N N . ALA A 1 157 ? -10.370 0.059 -10.414 1.00 94.19 157 ALA A N 1
ATOM 1167 C CA . ALA A 1 157 ? -10.543 -0.954 -9.377 1.00 94.19 157 ALA A CA 1
ATOM 1168 C C . ALA A 1 157 ? -11.972 -0.992 -8.813 1.00 94.19 157 ALA A C 1
ATOM 1170 O O . ALA A 1 157 ? -12.493 -2.079 -8.564 1.00 94.19 157 ALA A O 1
ATOM 1171 N N . ALA A 1 158 ? -12.614 0.166 -8.625 1.00 93.38 158 ALA A N 1
ATOM 1172 C CA . ALA A 1 158 ? -14.000 0.258 -8.158 1.00 93.38 158 ALA A CA 1
ATOM 1173 C C . ALA A 1 158 ? -14.990 -0.307 -9.185 1.00 93.38 158 ALA A C 1
ATOM 1175 O O . ALA A 1 158 ? -15.988 -0.911 -8.805 1.00 93.38 158 ALA A O 1
ATOM 1176 N N . ALA A 1 159 ? -14.691 -0.168 -10.479 1.00 91.38 159 ALA A N 1
ATOM 1177 C CA . ALA A 1 159 ? -15.448 -0.797 -11.559 1.00 91.38 159 ALA A CA 1
ATOM 1178 C C . ALA A 1 159 ? -15.160 -2.308 -11.708 1.00 91.38 159 ALA A C 1
ATOM 1180 O O . ALA A 1 159 ? -15.776 -2.977 -12.537 1.00 91.38 159 ALA A O 1
ATOM 1181 N N . GLY A 1 160 ? -14.239 -2.865 -10.912 1.00 87.00 160 GLY A N 1
ATOM 1182 C CA . GLY A 1 160 ? -13.814 -4.262 -11.006 1.00 87.00 160 GLY A CA 1
ATOM 1183 C C . GLY A 1 160 ? -12.928 -4.550 -12.220 1.00 87.00 160 GLY A C 1
ATOM 1184 O O . GLY A 1 160 ? -12.757 -5.722 -12.580 1.00 87.00 160 GLY A O 1
ATOM 1185 N N . GLU A 1 161 ? -12.380 -3.507 -12.847 1.00 83.81 161 GLU A N 1
ATOM 1186 C CA . GLU A 1 161 ? -11.474 -3.621 -13.979 1.00 83.81 161 GLU A CA 1
ATOM 1187 C C . GLU A 1 161 ? -10.087 -4.055 -13.498 1.00 83.81 161 GLU A C 1
ATOM 1189 O O . GLU A 1 161 ? -9.488 -3.492 -12.580 1.00 83.81 161 GLU A O 1
ATOM 1194 N N . ILE A 1 162 ? -9.577 -5.104 -14.133 1.00 76.31 162 ILE A N 1
ATOM 1195 C CA . ILE A 1 162 ? -8.231 -5.621 -13.913 1.00 76.31 162 ILE A CA 1
ATOM 1196 C C . ILE A 1 162 ? -7.388 -5.089 -15.064 1.00 76.31 162 ILE A C 1
ATOM 1198 O O . ILE A 1 162 ? -7.780 -5.270 -16.218 1.00 76.31 162 ILE A O 1
ATOM 1202 N N . GLY A 1 163 ? -6.288 -4.398 -14.742 1.00 61.56 163 GLY A N 1
ATOM 1203 C CA . GLY A 1 163 ? -5.475 -3.612 -15.672 1.00 61.56 163 GLY A CA 1
ATOM 1204 C C . GLY A 1 163 ? -5.223 -4.278 -17.028 1.00 61.56 163 GLY A C 1
ATOM 1205 O O . GLY A 1 163 ? -5.161 -5.503 -17.156 1.00 61.56 163 GLY A O 1
ATOM 1206 N N . SER A 1 164 ? -5.089 -3.456 -18.072 1.00 57.69 164 SER A N 1
ATOM 1207 C CA . SER A 1 164 ? -5.062 -3.958 -19.448 1.00 57.69 164 SER A CA 1
ATOM 1208 C C . SER A 1 164 ? -3.834 -4.852 -19.723 1.00 57.69 164 SER A C 1
ATOM 1210 O O . SER A 1 164 ? -2.783 -4.671 -19.102 1.00 57.69 164 SER A O 1
ATOM 1212 N N . PRO A 1 165 ? -3.880 -5.752 -20.725 1.00 45.47 165 PRO A N 1
ATOM 1213 C CA . PRO A 1 165 ? -2.722 -6.550 -21.154 1.00 45.47 165 PRO A CA 1
ATOM 1214 C C . PRO A 1 165 ? -1.465 -5.723 -21.495 1.00 45.47 165 PRO A C 1
ATOM 1216 O O . PRO A 1 165 ? -0.351 -6.247 -21.483 1.00 45.47 165 PRO A O 1
ATOM 1219 N N . ALA A 1 166 ? -1.613 -4.421 -21.775 1.00 49.34 166 ALA A N 1
ATOM 1220 C CA . ALA A 1 166 ? -0.493 -3.509 -21.995 1.00 49.34 166 ALA A CA 1
ATOM 1221 C C . ALA A 1 166 ? 0.285 -3.178 -20.702 1.00 49.34 166 ALA A C 1
ATOM 1223 O O . ALA A 1 166 ? 1.493 -2.954 -20.766 1.00 49.34 166 ALA A O 1
ATOM 1224 N N . ASP A 1 167 ? -0.348 -3.231 -19.526 1.00 49.91 167 ASP A N 1
ATOM 1225 C CA . ASP A 1 167 ? 0.339 -3.065 -18.237 1.00 49.91 167 ASP A CA 1
ATOM 1226 C C . ASP A 1 167 ? 1.191 -4.308 -17.896 1.00 49.91 167 ASP A C 1
ATOM 1228 O O . ASP A 1 167 ? 2.285 -4.186 -17.345 1.00 49.91 167 ASP A O 1
ATOM 1232 N N . GLN A 1 168 ? 0.777 -5.509 -18.332 1.00 47.62 168 GLN A N 1
ATOM 1233 C CA . GLN A 1 168 ? 1.622 -6.718 -18.300 1.00 47.62 168 GLN A CA 1
ATOM 1234 C C . GLN A 1 168 ? 2.831 -6.629 -19.245 1.00 47.62 168 GLN A C 1
ATOM 1236 O O . GLN A 1 168 ? 3.893 -7.184 -18.953 1.00 47.62 168 GLN A O 1
ATOM 1241 N N . LEU A 1 169 ? 2.707 -5.893 -20.352 1.00 43.91 169 LEU A N 1
ATOM 1242 C CA . LEU A 1 169 ? 3.829 -5.590 -21.242 1.00 43.91 169 LEU A CA 1
ATOM 1243 C C . LEU A 1 169 ? 4.793 -4.567 -20.612 1.00 43.91 169 LEU A C 1
ATOM 1245 O O . LEU A 1 169 ? 6.009 -4.698 -20.757 1.00 43.91 169 LEU A O 1
ATOM 1249 N N . LEU A 1 170 ? 4.284 -3.602 -19.839 1.00 45.84 170 LEU A N 1
ATOM 1250 C CA . LEU A 1 170 ? 5.115 -2.709 -19.024 1.00 45.84 170 LEU A CA 1
ATOM 1251 C C . LEU A 1 170 ? 5.869 -3.467 -17.922 1.00 45.84 170 LEU A C 1
ATOM 1253 O O . LEU A 1 170 ? 7.036 -3.160 -17.704 1.00 45.84 170 LEU A O 1
ATOM 1257 N N . LEU A 1 171 ? 5.287 -4.505 -17.305 1.00 49.16 171 LEU A N 1
ATOM 1258 C CA . LEU A 1 171 ? 5.988 -5.396 -16.357 1.00 49.16 171 LEU A CA 1
ATOM 1259 C C . LEU A 1 171 ? 7.158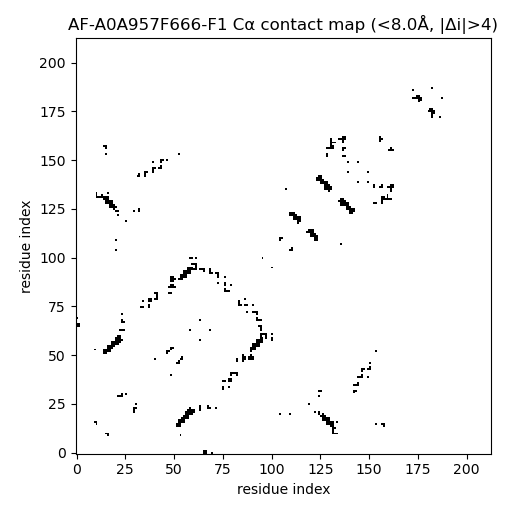 -6.161 -17.000 1.00 49.16 171 LEU A C 1
ATOM 1261 O O . LEU A 1 171 ? 8.173 -6.415 -16.347 1.00 49.16 171 LEU A O 1
ATOM 1265 N N . LEU A 1 172 ? 7.051 -6.504 -18.287 1.00 43.25 172 LEU A N 1
ATOM 1266 C CA . LEU A 1 172 ? 8.168 -7.058 -19.059 1.00 43.25 172 LEU A CA 1
ATOM 1267 C C . LEU A 1 172 ? 9.276 -6.011 -19.258 1.00 43.25 172 LEU A C 1
ATOM 1269 O O . LEU A 1 172 ? 10.453 -6.341 -19.113 1.00 43.25 172 LEU A O 1
ATOM 1273 N N . CYS A 1 173 ? 8.910 -4.752 -19.508 1.00 43.78 173 CYS A N 1
ATOM 1274 C CA . CYS A 1 173 ? 9.846 -3.636 -19.673 1.00 43.78 173 CYS A CA 1
ATOM 1275 C C . CYS A 1 173 ? 10.469 -3.135 -18.351 1.00 43.78 173 CYS A C 1
ATOM 1277 O O . CYS A 1 173 ? 11.611 -2.685 -18.363 1.00 43.78 173 CYS A O 1
ATOM 1279 N N . TYR A 1 174 ? 9.766 -3.253 -17.217 1.00 40.50 174 TYR A N 1
ATOM 1280 C CA . TYR A 1 174 ? 10.183 -2.781 -15.886 1.00 40.50 174 TYR A CA 1
ATOM 1281 C C . TYR A 1 174 ? 11.031 -3.777 -15.081 1.00 40.50 174 TYR A C 1
ATOM 1283 O O . TYR A 1 174 ? 11.384 -3.487 -13.938 1.00 40.50 174 TYR A O 1
ATOM 1291 N N . ARG A 1 175 ? 11.498 -4.885 -15.681 1.00 43.06 175 ARG A N 1
ATOM 1292 C CA . ARG A 1 175 ? 12.744 -5.540 -15.221 1.00 43.06 175 ARG A CA 1
ATOM 1293 C C . ARG A 1 175 ? 13.962 -4.677 -15.580 1.00 43.06 175 ARG A C 1
ATOM 1295 O O . ARG A 1 175 ? 14.881 -5.111 -16.270 1.00 43.06 175 ARG A O 1
ATOM 1302 N N . TYR A 1 176 ? 13.913 -3.432 -15.126 1.00 40.09 176 TYR A N 1
ATOM 1303 C CA . TYR A 1 176 ? 15.023 -2.515 -15.038 1.00 40.09 176 TYR A CA 1
ATOM 1304 C C . TYR A 1 176 ? 15.766 -2.875 -13.758 1.00 40.09 176 TYR A C 1
ATOM 1306 O O . TYR A 1 176 ? 15.218 -2.752 -12.667 1.00 40.09 176 TYR A O 1
ATOM 1314 N N . ASP A 1 177 ? 16.984 -3.381 -13.896 1.00 45.19 177 ASP A N 1
ATOM 1315 C CA . ASP A 1 177 ? 17.907 -3.496 -12.776 1.00 45.19 177 ASP A CA 1
ATOM 1316 C C . ASP A 1 177 ? 18.535 -2.107 -12.543 1.00 45.19 177 ASP A C 1
ATOM 1318 O O . ASP A 1 177 ? 19.359 -1.668 -13.357 1.00 45.19 177 ASP A O 1
ATOM 1322 N N . PRO A 1 178 ? 18.158 -1.385 -11.469 1.00 38.91 178 PRO A N 1
ATOM 1323 C CA . PRO A 1 178 ? 18.665 -0.045 -11.202 1.00 38.91 178 PRO A CA 1
ATOM 1324 C C . PRO A 1 178 ? 20.148 -0.025 -10.809 1.00 38.91 178 PRO A C 1
ATOM 1326 O O . PRO A 1 178 ? 20.732 1.055 -10.782 1.00 38.91 178 PRO A O 1
ATOM 1329 N N . GLN A 1 179 ? 20.773 -1.179 -10.537 1.00 38.12 179 GLN A N 1
ATOM 1330 C CA . GLN A 1 179 ? 22.212 -1.260 -10.278 1.00 38.12 179 GLN A CA 1
ATOM 1331 C C . GLN A 1 179 ? 23.043 -1.428 -11.557 1.00 38.12 179 GLN A C 1
ATOM 1333 O O . GLN A 1 179 ? 24.218 -1.064 -11.566 1.00 38.12 179 GLN A O 1
ATOM 1338 N N . THR A 1 180 ? 22.457 -1.932 -12.650 1.00 45.81 180 THR A N 1
ATOM 1339 C CA . THR A 1 180 ? 23.193 -2.187 -13.905 1.00 45.81 180 THR A CA 1
ATOM 1340 C C . THR A 1 180 ? 22.671 -1.424 -15.125 1.00 45.81 180 THR A C 1
ATOM 1342 O O . THR A 1 180 ? 23.357 -1.387 -16.149 1.00 45.81 180 THR A O 1
ATOM 1345 N N . GLY A 1 181 ? 21.495 -0.790 -15.045 1.00 43.09 181 GLY A N 1
ATOM 1346 C CA . GLY A 1 181 ? 20.919 0.033 -16.116 1.00 43.09 181 GLY A CA 1
ATOM 1347 C C . GLY A 1 181 ? 20.539 -0.750 -17.379 1.00 43.09 181 GLY A C 1
ATOM 1348 O O . GLY A 1 181 ? 20.457 -0.173 -18.465 1.00 43.09 181 GLY A O 1
ATOM 1349 N N . ARG A 1 182 ? 20.359 -2.075 -17.282 1.00 40.03 182 ARG A N 1
ATOM 1350 C CA . ARG A 1 182 ? 20.136 -2.957 -18.438 1.00 40.03 182 ARG A CA 1
ATOM 1351 C C . ARG A 1 182 ? 18.731 -3.549 -18.440 1.00 40.03 182 ARG A C 1
ATOM 1353 O O . ARG A 1 182 ? 18.280 -4.118 -17.453 1.00 40.03 182 ARG A O 1
ATOM 1360 N N . TYR A 1 183 ? 18.080 -3.474 -19.599 1.00 52.75 183 TYR A N 1
ATOM 1361 C CA . TYR A 1 183 ? 16.910 -4.288 -19.925 1.00 52.75 183 TYR A CA 1
ATOM 1362 C C . TYR A 1 183 ? 17.315 -5.762 -20.057 1.00 52.75 183 TYR A C 1
ATOM 1364 O O . TYR A 1 183 ? 18.451 -6.071 -20.434 1.00 52.75 183 TYR A O 1
ATOM 1372 N N . THR A 1 184 ? 16.377 -6.684 -19.825 1.00 53.44 184 THR A N 1
ATOM 1373 C CA . THR A 1 184 ? 16.590 -8.108 -20.127 1.00 53.44 184 THR A CA 1
ATOM 1374 C C . THR A 1 184 ? 17.056 -8.268 -21.588 1.00 53.44 184 THR A C 1
ATOM 1376 O O . THR A 1 184 ? 16.487 -7.641 -22.488 1.00 53.44 184 THR A O 1
ATOM 1379 N N . PRO A 1 185 ? 18.077 -9.103 -21.871 1.00 58.62 185 PRO A N 1
ATOM 1380 C CA . PRO A 1 185 ? 18.719 -9.192 -23.190 1.00 58.62 185 PRO A CA 1
ATOM 1381 C C . PRO A 1 185 ? 17.761 -9.577 -24.328 1.00 58.62 185 PRO A C 1
ATOM 1383 O O . PRO A 1 185 ? 18.033 -9.271 -25.488 1.00 58.62 185 PRO A O 1
ATOM 1386 N N . LEU A 1 186 ? 16.610 -10.176 -24.008 1.00 57.81 186 LEU A N 1
ATOM 1387 C CA . LEU A 1 186 ? 15.546 -10.477 -24.964 1.00 57.81 186 LEU A CA 1
ATOM 1388 C C . LEU A 1 186 ? 14.874 -9.202 -25.512 1.00 57.81 186 LEU A C 1
ATOM 1390 O O . LEU A 1 186 ? 14.687 -9.074 -26.719 1.00 57.81 186 LEU A O 1
ATOM 1394 N N . ILE A 1 187 ? 14.571 -8.232 -24.644 1.00 61.06 187 ILE A N 1
ATOM 1395 C CA . ILE A 1 187 ? 13.874 -6.987 -25.010 1.00 61.06 187 ILE A CA 1
ATOM 1396 C C . ILE A 1 187 ? 14.821 -6.042 -25.749 1.00 61.06 187 ILE A C 1
ATOM 1398 O O . ILE A 1 187 ? 14.453 -5.468 -26.771 1.00 61.06 187 ILE A O 1
ATOM 1402 N N . ALA A 1 188 ? 16.075 -5.944 -25.298 1.00 66.25 188 ALA A N 1
ATOM 1403 C CA . ALA A 1 188 ? 17.095 -5.171 -26.003 1.00 66.25 188 ALA A CA 1
ATOM 1404 C C . ALA A 1 188 ? 17.313 -5.700 -27.432 1.00 66.25 188 ALA A C 1
ATOM 1406 O O . ALA A 1 188 ? 17.419 -4.922 -28.381 1.00 66.25 188 ALA A O 1
ATOM 1407 N N . SER A 1 189 ? 17.329 -7.026 -27.595 1.00 71.56 189 SER A N 1
ATOM 1408 C CA . SER A 1 189 ? 17.395 -7.672 -28.909 1.00 71.56 189 SER A CA 1
ATOM 1409 C C . SER A 1 189 ? 16.152 -7.378 -29.753 1.00 71.56 189 SER A C 1
ATOM 1411 O O . SER A 1 189 ? 16.289 -7.012 -30.916 1.00 71.56 189 SER A O 1
ATOM 1413 N N . ALA A 1 190 ? 14.950 -7.463 -29.176 1.00 77.88 190 ALA A N 1
ATOM 1414 C CA . ALA A 1 190 ? 13.695 -7.179 -29.876 1.00 77.88 190 ALA A CA 1
ATOM 1415 C C . ALA A 1 190 ? 13.608 -5.725 -30.381 1.00 77.88 190 ALA A C 1
ATOM 1417 O O . ALA A 1 190 ? 13.284 -5.501 -31.546 1.00 77.88 190 ALA A O 1
ATOM 1418 N N . ILE A 1 191 ? 13.976 -4.742 -29.549 1.00 82.62 191 ILE A N 1
ATOM 1419 C CA . ILE A 1 191 ? 14.021 -3.320 -29.933 1.00 82.62 191 ILE A CA 1
ATOM 1420 C C . ILE A 1 191 ? 15.049 -3.089 -31.049 1.00 82.62 191 ILE A C 1
ATOM 1422 O O . ILE A 1 191 ? 14.768 -2.367 -32.005 1.00 82.62 191 ILE A O 1
ATOM 1426 N N . ARG A 1 192 ? 16.226 -3.728 -30.973 1.00 81.81 192 ARG A N 1
ATOM 1427 C CA . ARG A 1 192 ? 17.256 -3.639 -32.022 1.00 81.81 192 ARG A CA 1
ATOM 1428 C C . ARG A 1 192 ? 16.763 -4.190 -33.359 1.00 81.81 192 ARG A C 1
ATOM 1430 O O . ARG A 1 192 ? 16.977 -3.546 -34.381 1.00 81.81 192 ARG A O 1
ATOM 1437 N N . TRP A 1 193 ? 16.078 -5.334 -33.357 1.00 90.81 193 TRP A N 1
ATOM 1438 C CA . TRP A 1 193 ? 15.509 -5.920 -34.574 1.00 90.81 193 TRP A CA 1
ATOM 1439 C C . TRP A 1 193 ? 14.365 -5.086 -35.150 1.00 90.81 193 TRP A C 1
ATOM 1441 O O . TRP A 1 193 ? 14.320 -4.881 -36.362 1.00 90.81 193 TRP A O 1
ATOM 1451 N N . ALA A 1 194 ? 13.491 -4.542 -34.300 1.00 90.44 194 ALA A N 1
ATOM 1452 C CA . ALA A 1 194 ? 12.438 -3.627 -34.729 1.00 90.44 194 ALA A CA 1
ATOM 1453 C C . ALA A 1 194 ? 13.022 -2.348 -35.354 1.00 90.44 194 ALA A C 1
ATOM 1455 O O . ALA A 1 194 ? 12.605 -1.940 -36.437 1.00 90.44 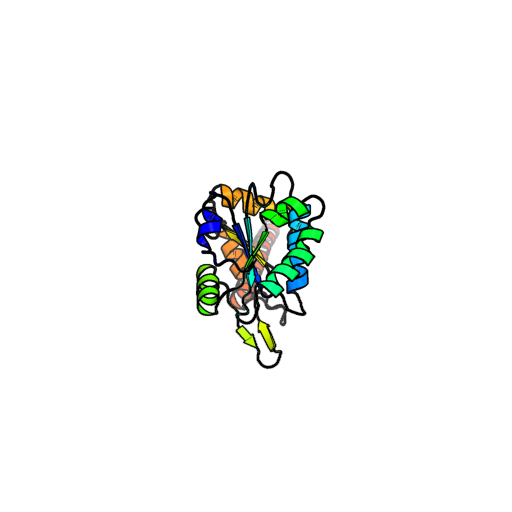194 ALA A O 1
ATOM 1456 N N . GLY A 1 195 ? 14.042 -1.756 -34.724 1.00 90.38 195 GLY A N 1
ATOM 1457 C CA . GLY A 1 195 ? 14.755 -0.595 -35.260 1.00 90.38 195 GLY A CA 1
ATOM 1458 C C . GLY A 1 195 ? 15.430 -0.881 -36.603 1.00 90.38 195 GLY A C 1
ATOM 1459 O O . GLY A 1 195 ? 15.278 -0.104 -37.545 1.00 90.38 195 GLY A O 1
ATOM 1460 N N . LEU A 1 196 ? 16.115 -2.024 -36.726 1.00 95.00 196 LEU A N 1
ATOM 1461 C CA . LEU A 1 196 ? 16.737 -2.454 -37.981 1.00 95.00 196 LEU A CA 1
ATOM 1462 C C . LEU A 1 196 ? 15.691 -2.639 -39.091 1.00 95.00 196 LEU A C 1
ATOM 1464 O O . LEU A 1 196 ? 15.899 -2.186 -40.216 1.00 95.00 196 LEU A O 1
ATOM 1468 N N . GLY A 1 197 ? 14.550 -3.251 -38.763 1.00 95.50 197 GLY A N 1
ATOM 1469 C CA . GLY A 1 197 ? 13.424 -3.418 -39.679 1.00 95.50 197 GLY A CA 1
ATOM 1470 C C . GLY A 1 197 ? 12.892 -2.082 -40.197 1.00 95.50 197 GLY A C 1
ATOM 1471 O O . GLY A 1 197 ? 12.715 -1.924 -41.403 1.00 95.50 197 GLY A O 1
ATOM 1472 N N . THR A 1 198 ? 12.718 -1.094 -39.317 1.00 92.88 198 THR A N 1
ATOM 1473 C CA . THR A 1 198 ? 12.261 0.253 -39.695 1.00 92.88 198 THR A CA 1
ATOM 1474 C C . THR A 1 198 ? 13.248 0.957 -40.626 1.00 92.88 198 THR A C 1
ATOM 1476 O O . THR A 1 198 ? 12.837 1.525 -41.637 1.00 92.88 198 THR A O 1
ATOM 1479 N N . VAL A 1 199 ? 14.553 0.888 -40.339 1.00 95.75 199 VAL A N 1
ATOM 1480 C CA . VAL A 1 199 ? 15.590 1.493 -41.196 1.00 95.75 199 VAL A CA 1
ATOM 1481 C C . VAL A 1 199 ? 15.640 0.815 -42.566 1.00 95.75 199 VAL A C 1
ATOM 1483 O O . VAL A 1 199 ? 15.716 1.502 -43.583 1.00 95.75 199 VAL A O 1
ATOM 1486 N N . LEU A 1 200 ? 15.546 -0.516 -42.617 1.00 95.06 200 LEU A N 1
ATOM 1487 C CA . LEU A 1 200 ? 15.505 -1.264 -43.876 1.00 95.06 200 LEU A CA 1
ATOM 1488 C C . LEU A 1 200 ? 14.262 -0.924 -44.699 1.00 95.06 200 LEU A C 1
ATOM 1490 O O . LEU A 1 200 ? 14.368 -0.740 -45.910 1.00 95.06 200 LEU A O 1
ATOM 1494 N N . LEU A 1 201 ? 13.102 -0.803 -44.049 1.00 95.00 201 LEU A N 1
ATOM 1495 C CA . LEU A 1 201 ? 11.854 -0.416 -44.699 1.00 95.00 201 LEU A CA 1
ATOM 1496 C C . LEU A 1 201 ? 11.965 0.992 -45.298 1.00 95.00 201 LEU A C 1
ATOM 1498 O O . LEU A 1 201 ? 11.665 1.180 -46.476 1.00 95.00 201 LEU A O 1
ATOM 1502 N N . LEU A 1 202 ? 12.455 1.963 -44.520 1.00 94.62 202 LEU A N 1
ATOM 1503 C CA . LEU A 1 202 ? 12.688 3.331 -44.986 1.00 94.62 202 LEU A CA 1
ATOM 1504 C C . LEU A 1 202 ? 13.700 3.369 -46.136 1.00 94.62 202 LEU A C 1
ATOM 1506 O O . LEU A 1 202 ? 13.443 4.014 -47.148 1.00 94.62 202 LEU A O 1
ATOM 1510 N N . GLY A 1 203 ? 14.805 2.628 -46.033 1.00 94.12 203 GLY A N 1
ATOM 1511 C CA . GLY A 1 203 ? 15.802 2.513 -47.098 1.00 94.12 203 GLY A CA 1
ATOM 1512 C C . GLY A 1 203 ? 15.234 1.906 -48.385 1.00 94.12 203 GLY A C 1
ATOM 1513 O O . GLY A 1 203 ? 15.534 2.381 -49.477 1.00 94.12 203 GLY A O 1
ATOM 1514 N N . LEU A 1 204 ? 14.357 0.905 -48.276 1.00 93.88 204 LEU A N 1
ATOM 1515 C CA . LEU A 1 204 ? 13.651 0.305 -49.413 1.00 93.88 204 LEU A CA 1
ATOM 1516 C C . LEU A 1 204 ? 12.663 1.271 -50.068 1.00 93.88 204 LEU A C 1
ATOM 1518 O O . LEU A 1 204 ? 12.554 1.287 -51.295 1.00 93.88 204 LEU A O 1
ATOM 1522 N N . VAL A 1 205 ? 11.936 2.054 -49.270 1.00 94.31 205 VAL A N 1
ATOM 1523 C CA . VAL A 1 205 ? 10.984 3.057 -49.765 1.00 94.31 205 VAL A CA 1
ATOM 1524 C C . VAL A 1 205 ? 11.726 4.189 -50.473 1.00 94.31 205 VAL A C 1
ATOM 1526 O O . VAL A 1 205 ? 11.424 4.479 -51.629 1.00 94.31 205 VAL A O 1
ATOM 1529 N N . LEU A 1 206 ? 12.740 4.769 -49.827 1.00 92.56 206 LEU A N 1
ATOM 1530 C CA . LEU A 1 206 ? 13.550 5.853 -50.388 1.00 92.56 206 LEU A CA 1
ATOM 1531 C C . LEU A 1 206 ? 14.342 5.391 -51.618 1.00 92.56 206 LEU A C 1
ATOM 1533 O O . LEU A 1 206 ? 14.346 6.065 -52.642 1.00 92.56 206 LEU A O 1
ATOM 1537 N N . GLY A 1 207 ? 14.934 4.195 -51.570 1.00 92.62 207 GLY A N 1
ATOM 1538 C CA . GLY A 1 207 ? 15.647 3.614 -52.707 1.00 92.62 207 GLY A CA 1
ATOM 1539 C C . GLY A 1 207 ? 14.736 3.293 -53.895 1.00 92.62 207 GLY A C 1
ATOM 1540 O O . GLY A 1 207 ? 15.165 3.393 -55.043 1.00 92.62 207 GLY A O 1
ATOM 1541 N N . ARG A 1 208 ? 13.466 2.933 -53.655 1.00 90.50 208 ARG A N 1
ATOM 1542 C CA . ARG A 1 208 ? 12.470 2.797 -54.731 1.00 90.50 208 ARG A CA 1
ATOM 1543 C C . ARG A 1 208 ? 12.025 4.141 -55.291 1.00 90.50 208 ARG A C 1
ATOM 1545 O O . ARG A 1 208 ? 11.781 4.203 -56.491 1.00 90.50 208 ARG A O 1
ATOM 1552 N N . ALA A 1 209 ? 11.908 5.172 -54.457 1.00 87.19 209 ALA A N 1
ATOM 1553 C CA . ALA A 1 209 ? 11.571 6.519 -54.904 1.00 87.19 209 ALA A CA 1
ATOM 1554 C C . ALA A 1 209 ? 12.670 7.085 -55.819 1.00 87.19 209 ALA A C 1
ATOM 1556 O O . ALA A 1 209 ? 12.376 7.456 -56.946 1.00 87.19 209 ALA A O 1
ATOM 1557 N N . TRP A 1 210 ? 13.940 6.997 -55.413 1.00 87.88 210 TRP A N 1
ATOM 1558 C CA . TRP A 1 210 ? 15.084 7.452 -56.219 1.00 87.88 210 TRP A CA 1
ATOM 1559 C C . TRP A 1 210 ? 15.345 6.662 -57.502 1.00 87.88 210 TRP A C 1
ATOM 1561 O O . TRP A 1 210 ? 16.006 7.166 -58.395 1.00 87.88 210 TRP A O 1
ATOM 1571 N N . ARG A 1 211 ? 14.873 5.415 -57.608 1.00 84.44 211 ARG A N 1
ATOM 1572 C CA . ARG A 1 211 ? 14.969 4.632 -58.856 1.00 84.44 211 ARG A CA 1
ATOM 1573 C C . ARG A 1 211 ? 13.826 4.899 -59.837 1.00 84.44 211 ARG A C 1
ATOM 1575 O O . ARG A 1 211 ? 13.837 4.337 -60.929 1.00 84.44 211 ARG A O 1
ATOM 1582 N N . ARG A 1 212 ? 12.789 5.619 -59.403 1.00 72.88 212 ARG A N 1
ATOM 1583 C CA . ARG A 1 212 ? 11.623 5.980 -60.222 1.00 72.88 212 ARG A CA 1
ATOM 1584 C C . ARG A 1 212 ? 11.722 7.392 -60.804 1.00 72.88 212 ARG A C 1
ATOM 1586 O O . ARG A 1 212 ? 10.896 7.722 -61.650 1.00 72.88 212 ARG A O 1
ATOM 1593 N N . GLU A 1 213 ? 12.701 8.168 -60.353 1.00 56.84 213 GLU A N 1
ATOM 1594 C CA . GLU A 1 213 ? 13.199 9.395 -60.986 1.00 56.84 213 GLU A CA 1
ATOM 1595 C C . GLU A 1 213 ? 14.328 9.047 -61.966 1.00 56.84 213 GLU A C 1
ATOM 1597 O O . GLU A 1 213 ? 14.403 9.713 -63.022 1.00 56.84 213 GLU A O 1
#

Mean predicted aligned error: 10.11 Å